Protein AF-A0A966U3S0-F1 (afdb_monomer)

Nearest PDB structures (foldseek):
  3zwu-assembly2_B  TM=5.705E-01  e=9.478E-07  Pseudomonas fluorescens Pf0-1
  6c7p-assembly2_A  TM=4.100E-01  e=6.286E-01  Synechocystis sp. PCC 6803 substr. Kazusa
  6c7p-assembly1_B  TM=4.025E-01  e=7.838E-01  Synechocystis sp. PCC 6803 substr. Kazusa
  6ffy-assembly1_A-2  TM=3.019E-01  e=5.327E-01  Mus musculus

Mean predicted aligned error: 6.71 Å

Radius of gyration: 23.35 Å; Cα contacts (8 Å, |Δi|>4): 863; chains: 1; bounding box: 66×90×49 Å

Solvent-accessible surface area (backbone atoms only — not comparable to full-atom values): 18461 Å² total; per-residue (Å²): 143,80,86,88,80,89,80,85,79,81,81,78,82,76,80,76,76,79,73,78,85,82,70,81,84,77,92,74,76,60,93,45,94,91,49,85,83,76,87,79,79,54,64,69,42,69,32,89,82,35,61,42,69,58,50,75,58,14,50,30,72,48,77,56,86,85,32,32,40,34,40,32,29,14,56,34,50,49,84,38,72,73,47,44,73,57,66,47,95,86,46,78,22,51,35,51,38,34,40,31,39,31,32,73,88,75,72,40,70,76,36,44,40,64,72,38,71,70,48,53,42,29,64,21,57,76,77,73,42,78,34,77,69,30,74,84,11,41,37,63,89,52,64,91,73,48,44,42,42,45,34,45,16,21,39,30,36,30,53,44,58,58,43,59,40,34,28,77,59,87,91,43,68,26,29,22,61,63,39,41,39,25,32,14,15,49,69,43,50,63,15,52,34,35,38,26,39,90,84,14,50,30,32,52,33,61,54,77,28,50,36,9,19,22,27,40,43,66,55,76,52,78,47,62,53,32,42,32,39,34,25,16,42,40,45,59,75,48,12,44,49,33,37,32,45,15,50,35,26,80,59,76,56,63,58,39,6,32,6,65,75,72,48,50,26,24,23,38,22,31,87,92,21,60,30,42,65,48,34,55,74,72,63,33,88,99,52,91,74,77,67,48,71,38,79,45,71,46,89,46,30,45,70,59,32,50,52,50,45,63,75,54,25,22,28,28,20,20,22,37,67,59,50,63,39,94,90,42,63,88,43,75,48,70,42,62,82,54,87,117

pLDDT: mean 90.45, std 16.1, range [27.08, 98.94]

Structure (mmCIF, N/CA/C/O backbone):
data_AF-A0A966U3S0-F1
#
_entry.id   AF-A0A966U3S0-F1
#
loop_
_atom_site.group_PDB
_atom_site.id
_atom_site.type_symbol
_atom_site.label_atom_id
_atom_site.label_alt_id
_atom_site.label_comp_id
_atom_site.label_asym_id
_atom_site.label_entity_id
_atom_site.label_seq_id
_atom_site.pdbx_PDB_ins_code
_atom_site.Cartn_x
_atom_site.Cartn_y
_atom_site.Cartn_z
_atom_site.occupancy
_atom_site.B_iso_or_equiv
_atom_site.auth_seq_id
_atom_site.auth_comp_id
_atom_site.auth_asym_id
_atom_site.auth_atom_id
_atom_site.pdbx_PDB_model_num
ATOM 1 N N . VAL A 1 1 ? -48.433 66.383 5.757 1.00 38.50 1 VAL A N 1
ATOM 2 C CA . VAL A 1 1 ? -47.086 66.029 6.259 1.00 38.50 1 VAL A CA 1
ATOM 3 C C . VAL A 1 1 ? -47.232 64.721 7.014 1.00 38.50 1 VAL A C 1
ATOM 5 O O . VAL A 1 1 ? -47.690 64.730 8.146 1.00 38.50 1 VAL A O 1
ATOM 8 N N . ILE A 1 2 ? -47.032 63.600 6.323 1.00 28.34 2 ILE A N 1
ATOM 9 C CA . ILE A 1 2 ? -47.254 62.245 6.847 1.00 28.34 2 ILE A CA 1
ATOM 10 C C . ILE A 1 2 ? -45.880 61.582 6.937 1.00 28.34 2 ILE A C 1
ATOM 12 O O . ILE A 1 2 ? -45.111 61.640 5.979 1.00 28.34 2 ILE A O 1
ATOM 16 N N . LEU A 1 3 ? -45.569 61.038 8.116 1.00 29.03 3 LEU A N 1
ATOM 17 C CA . LEU A 1 3 ? -44.311 60.371 8.433 1.00 29.03 3 LEU A CA 1
ATOM 18 C C . LEU A 1 3 ? -44.076 59.154 7.529 1.00 29.03 3 LEU A C 1
ATOM 20 O O . LEU A 1 3 ? -44.949 58.302 7.371 1.00 29.03 3 LEU A O 1
ATOM 24 N N . ALA A 1 4 ? -42.858 59.064 6.999 1.00 27.08 4 ALA A N 1
ATOM 25 C CA . ALA A 1 4 ? -42.333 57.887 6.330 1.00 27.08 4 ALA A CA 1
ATOM 26 C C . ALA A 1 4 ? -42.037 56.781 7.355 1.00 27.08 4 ALA A C 1
ATOM 28 O O . ALA A 1 4 ? -41.331 57.006 8.336 1.00 27.08 4 ALA A O 1
ATOM 29 N N . SER A 1 5 ? -42.547 55.579 7.100 1.00 29.86 5 SER A N 1
ATOM 30 C CA . SER A 1 5 ? -42.088 54.339 7.728 1.00 29.86 5 SER A CA 1
ATOM 31 C C . SER A 1 5 ? -41.429 53.490 6.642 1.00 29.86 5 SER A C 1
ATOM 33 O O . SER A 1 5 ? -42.052 53.123 5.650 1.00 29.86 5 SER A O 1
ATOM 35 N N . VAL A 1 6 ? -40.130 53.245 6.803 1.00 29.39 6 VAL A N 1
ATOM 36 C CA . VAL A 1 6 ? -39.331 52.376 5.936 1.00 29.39 6 VAL A CA 1
ATOM 37 C C . VAL A 1 6 ? -39.472 50.954 6.471 1.00 29.39 6 VAL A C 1
ATOM 39 O O . VAL A 1 6 ? -38.998 50.659 7.565 1.00 29.39 6 VAL A O 1
ATOM 42 N N . ILE A 1 7 ? -40.123 50.074 5.711 1.00 31.25 7 ILE A N 1
ATOM 43 C CA . ILE A 1 7 ? -40.076 48.625 5.934 1.00 31.25 7 ILE A CA 1
ATOM 44 C C . ILE A 1 7 ? -39.054 48.063 4.947 1.00 31.25 7 ILE A C 1
ATOM 46 O O . ILE A 1 7 ? -39.275 48.068 3.739 1.00 31.25 7 ILE A O 1
ATOM 50 N N . ALA A 1 8 ? -37.918 47.602 5.469 1.00 28.81 8 ALA A N 1
ATOM 51 C CA . ALA A 1 8 ? -36.939 46.839 4.710 1.00 28.81 8 ALA A CA 1
ATOM 52 C C . ALA A 1 8 ? -37.460 45.405 4.524 1.00 28.81 8 ALA A C 1
ATOM 54 O O . ALA A 1 8 ? -37.520 44.623 5.471 1.00 28.81 8 ALA A O 1
ATOM 55 N N . THR A 1 9 ? -37.857 45.053 3.304 1.00 31.98 9 THR A N 1
ATOM 56 C CA . THR A 1 9 ? -38.157 43.671 2.918 1.00 31.98 9 THR A CA 1
ATOM 57 C C . THR A 1 9 ? -36.857 42.880 2.777 1.00 31.98 9 THR A C 1
ATOM 59 O O . THR A 1 9 ? -36.085 43.109 1.846 1.00 31.98 9 THR A O 1
ATOM 62 N N . LEU A 1 10 ? -36.621 41.938 3.697 1.00 28.80 10 LEU A N 1
ATOM 63 C CA . LEU A 1 10 ? -35.625 40.878 3.541 1.00 28.80 10 LEU A CA 1
ATOM 64 C C . LEU A 1 10 ? -35.992 40.022 2.316 1.00 28.80 10 LEU A C 1
ATOM 66 O O . LEU A 1 10 ? -36.992 39.306 2.335 1.00 28.80 10 LEU A O 1
ATOM 70 N N . PHE A 1 11 ? -35.165 40.051 1.273 1.00 31.20 11 PHE A N 1
ATOM 71 C CA . PHE A 1 11 ? -35.167 39.006 0.251 1.00 31.20 11 PHE A CA 1
ATOM 72 C C . PHE A 1 11 ? -34.418 37.792 0.807 1.00 31.20 11 PHE A C 1
ATOM 74 O O . PHE A 1 11 ? -33.189 37.747 0.803 1.00 31.20 11 PHE A O 1
ATOM 81 N N . ALA A 1 12 ? -35.157 36.800 1.302 1.00 31.62 12 ALA A N 1
ATOM 82 C CA . ALA A 1 12 ? -34.609 35.468 1.507 1.00 31.62 12 ALA A CA 1
ATOM 83 C C . ALA A 1 12 ? -34.447 34.810 0.130 1.00 31.62 12 ALA A C 1
ATOM 85 O O . ALA A 1 12 ? -35.415 34.340 -0.465 1.00 31.62 12 ALA A O 1
ATOM 86 N N . ILE A 1 13 ? -33.221 34.798 -0.394 1.00 33.81 13 ILE A N 1
ATOM 87 C CA . ILE A 1 13 ? -32.865 33.952 -1.532 1.00 33.81 13 ILE A CA 1
ATOM 88 C C . ILE A 1 13 ? -32.863 32.514 -1.005 1.00 33.81 13 ILE A C 1
ATOM 90 O O . ILE A 1 13 ? -31.881 32.051 -0.429 1.00 33.81 13 ILE A O 1
ATOM 94 N N . GLN A 1 14 ? -33.986 31.811 -1.152 1.00 31.75 14 GLN A N 1
ATOM 95 C CA . GLN A 1 14 ? -33.982 30.355 -1.085 1.00 31.75 14 GLN A CA 1
ATOM 96 C C . GLN A 1 14 ? -33.234 29.860 -2.320 1.00 31.75 14 GLN A C 1
ATOM 98 O O . GLN A 1 14 ? -33.755 29.903 -3.433 1.00 31.75 14 GLN A O 1
ATOM 103 N N . SER A 1 15 ? -31.995 29.409 -2.131 1.00 31.61 15 SER A N 1
ATOM 104 C CA . SER A 1 15 ? -31.327 28.564 -3.109 1.00 31.61 15 SER A CA 1
ATOM 105 C C . SER A 1 15 ? -32.106 27.253 -3.188 1.00 31.61 15 SER A C 1
ATOM 107 O O . SER A 1 15 ? -31.951 26.349 -2.369 1.00 31.61 15 SER A O 1
ATOM 109 N N . THR A 1 16 ? -32.997 27.152 -4.168 1.00 32.12 16 THR A N 1
ATOM 110 C CA . THR A 1 16 ? -33.548 25.869 -4.578 1.00 32.12 16 THR A CA 1
ATOM 111 C C . THR A 1 16 ? -32.402 25.076 -5.195 1.00 32.12 16 THR A C 1
ATOM 113 O O . THR A 1 16 ? -32.048 25.247 -6.359 1.00 32.12 16 THR A O 1
ATOM 116 N N . SER A 1 17 ? -31.763 24.217 -4.401 1.00 38.06 17 SER A N 1
ATOM 117 C CA . SER A 1 17 ? -30.956 23.137 -4.950 1.00 38.06 17 SER A CA 1
ATOM 118 C C . SER A 1 17 ? -31.894 22.286 -5.798 1.00 38.06 17 SER A C 1
ATOM 120 O O . SER A 1 17 ? -32.732 21.544 -5.285 1.00 38.06 17 SER A O 1
ATOM 122 N N . SER A 1 18 ? -31.808 22.445 -7.117 1.00 29.28 18 SER A N 1
ATOM 123 C CA . SER A 1 18 ? -32.479 21.561 -8.056 1.00 29.28 18 SER A CA 1
ATOM 124 C C . SER A 1 18 ? -31.861 20.174 -7.895 1.00 29.28 18 SER A C 1
ATOM 126 O O . SER A 1 18 ? -30.865 19.836 -8.534 1.00 29.28 18 SER A O 1
ATOM 128 N N . PHE A 1 19 ? -32.418 19.364 -7.000 1.00 40.56 19 PHE A N 1
ATOM 129 C CA . PHE A 1 19 ? -32.176 17.936 -7.021 1.00 40.56 19 PHE A CA 1
ATOM 130 C C . PHE A 1 19 ? -32.801 17.423 -8.313 1.00 40.56 19 PHE A C 1
ATOM 132 O O . PHE A 1 19 ? -34.023 17.335 -8.429 1.00 40.56 19 PHE A O 1
ATOM 139 N N . ALA A 1 20 ? -31.964 17.100 -9.297 1.00 35.84 20 ALA A N 1
ATOM 140 C CA . ALA A 1 20 ? -32.360 16.253 -10.407 1.00 35.84 20 ALA A CA 1
ATOM 141 C C . ALA A 1 20 ? -32.635 14.846 -9.850 1.00 35.84 20 ALA A C 1
ATOM 143 O O . ALA A 1 20 ? -31.823 13.929 -9.946 1.00 35.84 20 ALA A O 1
ATOM 144 N N . ALA A 1 21 ? -33.786 14.683 -9.204 1.00 42.75 21 ALA A N 1
ATOM 145 C CA . ALA A 1 21 ? -34.363 13.384 -8.938 1.00 42.75 21 ALA A CA 1
ATOM 146 C C . ALA A 1 21 ? -34.752 12.787 -10.299 1.00 42.75 21 ALA A C 1
ATOM 148 O O . ALA A 1 21 ? -35.816 13.125 -10.803 1.00 42.75 21 ALA A O 1
ATOM 149 N N . ASN A 1 22 ? -33.849 12.014 -10.929 1.00 47.88 22 ASN A N 1
ATOM 150 C CA . ASN A 1 22 ? -34.143 10.851 -11.801 1.00 47.88 22 ASN A CA 1
ATOM 151 C C . ASN A 1 22 ? -33.102 10.483 -12.875 1.00 47.88 22 ASN A C 1
ATOM 153 O O . ASN A 1 22 ? -33.416 9.680 -13.746 1.00 47.88 22 ASN A O 1
ATOM 157 N N . LEU A 1 23 ? -31.848 10.929 -12.809 1.00 56.78 23 LEU A N 1
ATOM 158 C CA . LEU A 1 23 ? -30.788 10.289 -13.605 1.00 56.78 23 LEU A CA 1
ATOM 159 C C . LEU A 1 23 ? -29.570 10.033 -12.726 1.00 56.78 23 LEU A C 1
ATOM 161 O O . LEU A 1 23 ? -28.552 10.708 -12.843 1.00 56.78 23 LEU A O 1
ATOM 165 N N . LYS A 1 24 ? -29.678 9.052 -11.818 1.00 65.38 24 LYS A N 1
ATOM 166 C CA . LYS A 1 24 ? -28.459 8.466 -11.256 1.00 65.38 24 LYS A CA 1
ATOM 167 C C . LYS A 1 24 ? -27.690 7.834 -12.424 1.00 65.38 24 LYS A C 1
ATOM 169 O O . LYS A 1 24 ? -28.273 6.994 -13.116 1.00 65.38 24 LYS A O 1
ATOM 174 N N . PRO A 1 25 ? -26.443 8.245 -12.692 1.00 69.19 25 PRO A N 1
ATOM 175 C CA . PRO A 1 25 ? -25.675 7.688 -13.794 1.00 69.19 25 PRO A CA 1
ATOM 176 C C . PRO A 1 25 ? -25.496 6.180 -13.597 1.00 69.19 25 PRO A C 1
ATOM 178 O O . PRO A 1 25 ? -25.166 5.708 -12.510 1.00 69.19 25 PRO A O 1
ATOM 181 N N . THR A 1 26 ? -25.749 5.414 -14.656 1.00 73.12 26 THR A N 1
ATOM 182 C CA . THR A 1 26 ? -25.410 3.990 -14.707 1.00 73.12 26 THR A CA 1
ATOM 183 C C . THR A 1 26 ? -24.086 3.872 -15.443 1.00 73.12 26 THR A C 1
ATOM 185 O O . THR A 1 26 ? -24.042 4.035 -16.658 1.00 73.12 26 THR A O 1
ATOM 188 N N . TYR A 1 27 ? -23.007 3.644 -14.697 1.00 78.88 27 TYR A N 1
ATOM 189 C CA . TYR A 1 27 ? -21.650 3.582 -15.251 1.00 78.88 27 TYR A CA 1
ATOM 190 C C . TYR A 1 27 ? -21.308 2.223 -15.871 1.00 78.88 27 TYR A C 1
ATOM 192 O O . TYR A 1 27 ? -20.414 2.136 -16.704 1.00 78.88 27 TYR A O 1
ATOM 200 N N . LEU A 1 28 ? -22.032 1.169 -15.484 1.00 84.62 28 LEU A N 1
ATOM 201 C CA . LEU A 1 28 ? -21.820 -0.194 -15.960 1.00 84.62 28 LEU A CA 1
ATOM 202 C C . LEU A 1 28 ? -23.117 -0.756 -16.533 1.00 84.62 28 LEU A C 1
ATOM 204 O O . LEU A 1 28 ? -24.165 -0.705 -15.886 1.00 84.62 28 LEU A O 1
ATOM 208 N N . LEU A 1 29 ? -23.031 -1.328 -17.732 1.00 86.56 29 LEU A N 1
ATOM 209 C CA . LEU A 1 29 ? -24.127 -2.043 -18.377 1.00 86.56 29 LEU A CA 1
ATOM 210 C C . LEU A 1 29 ? -23.840 -3.549 -18.355 1.00 86.56 29 LEU A C 1
ATOM 212 O O . LEU A 1 29 ? -22.689 -3.954 -18.531 1.00 86.56 29 LEU A O 1
ATOM 216 N N . PRO A 1 30 ? -24.857 -4.399 -18.147 1.00 89.12 30 PRO A N 1
ATOM 217 C CA . PRO A 1 30 ? -24.665 -5.837 -18.237 1.00 89.12 30 PRO A CA 1
ATOM 218 C C . PRO A 1 30 ? -24.283 -6.230 -19.670 1.00 89.12 30 PRO A C 1
ATOM 220 O O . PRO A 1 30 ? -24.894 -5.777 -20.635 1.00 89.12 30 PRO A O 1
ATOM 223 N N . SER A 1 31 ? -23.293 -7.112 -19.813 1.00 91.12 31 SER A N 1
ATOM 224 C CA . SER A 1 31 ? -22.826 -7.602 -21.119 1.00 91.12 31 SER A CA 1
ATOM 225 C C . SER A 1 31 ? -23.792 -8.590 -21.787 1.00 91.12 31 SER A C 1
ATOM 227 O O . SER A 1 31 ? -23.637 -8.910 -22.964 1.00 91.12 31 SER A O 1
ATOM 229 N N . SER A 1 32 ? -24.788 -9.092 -21.051 1.00 94.69 32 SER A N 1
ATOM 230 C CA . SER A 1 32 ? -25.854 -9.958 -21.562 1.00 94.69 32 SER A CA 1
ATOM 231 C C . SER A 1 32 ? -27.103 -9.874 -20.682 1.00 94.69 32 SER A C 1
ATOM 233 O O . SER A 1 32 ? -27.031 -9.465 -19.524 1.00 94.69 32 SER A O 1
ATOM 235 N N . SER A 1 33 ? -28.245 -10.346 -21.190 1.00 91.81 33 SER A N 1
ATOM 236 C CA . SER A 1 33 ? -29.510 -10.397 -20.438 1.00 91.81 33 SER A CA 1
ATOM 237 C C . SER A 1 33 ? -29.494 -11.348 -19.233 1.00 91.81 33 SER A C 1
ATOM 239 O O . SER A 1 33 ? -30.417 -11.314 -18.425 1.00 91.81 33 SER A O 1
ATOM 241 N N . ALA A 1 34 ? -28.475 -12.205 -19.108 1.00 94.62 34 ALA A N 1
ATOM 242 C CA . ALA A 1 34 ? -28.301 -13.093 -17.959 1.00 94.62 34 ALA A CA 1
ATOM 243 C C . ALA A 1 34 ? -27.710 -12.375 -16.731 1.00 94.62 34 ALA A C 1
ATOM 245 O O . ALA A 1 34 ? -27.758 -12.911 -15.625 1.00 94.62 34 ALA A O 1
ATOM 246 N N . VAL A 1 35 ? -27.154 -11.173 -16.910 1.00 91.44 35 VAL A N 1
ATOM 247 C CA . VAL A 1 35 ? -26.541 -10.381 -15.841 1.00 91.44 35 VAL A CA 1
ATOM 248 C C . VAL A 1 35 ? -27.459 -9.214 -15.495 1.00 91.44 35 VAL A C 1
ATOM 250 O O . VAL A 1 35 ? -27.849 -8.438 -16.361 1.00 91.44 35 VAL A O 1
ATOM 253 N N . SER A 1 36 ? -27.780 -9.062 -14.211 1.00 88.56 36 SER A N 1
ATOM 254 C CA . SER A 1 36 ? -28.488 -7.891 -13.692 1.00 88.56 36 SER A CA 1
ATOM 255 C C . SER A 1 36 ? -27.560 -7.118 -12.768 1.00 88.56 36 SER A C 1
ATOM 257 O O . SER A 1 36 ? -27.073 -7.665 -11.780 1.00 88.56 36 SER A O 1
ATOM 259 N N . LEU A 1 37 ? -27.364 -5.833 -13.053 1.00 87.94 37 LEU A N 1
ATOM 260 C CA . LEU A 1 37 ? -26.594 -4.928 -12.203 1.00 87.94 37 LEU A CA 1
ATOM 261 C C . LEU A 1 37 ? -27.547 -4.080 -11.358 1.00 87.94 37 LEU A C 1
ATOM 263 O O . LEU A 1 37 ? -28.540 -3.556 -11.859 1.00 87.94 37 LEU A O 1
ATOM 267 N N . LYS A 1 38 ? -27.243 -3.947 -10.066 1.00 86.12 38 LYS A N 1
ATOM 268 C CA . LYS A 1 38 ? -27.946 -3.044 -9.149 1.00 86.12 38 LYS A CA 1
ATOM 269 C C . LYS A 1 38 ? -26.941 -2.040 -8.609 1.00 86.12 38 LYS A C 1
ATOM 271 O O . LYS A 1 38 ? -26.030 -2.422 -7.880 1.00 86.12 38 LYS A O 1
ATOM 276 N N . VAL A 1 39 ? -27.145 -0.764 -8.917 1.00 86.50 39 VAL A N 1
ATOM 277 C CA . VAL A 1 39 ? -26.379 0.318 -8.293 1.00 86.50 39 VAL A CA 1
ATOM 278 C C . VAL A 1 39 ? -26.726 0.357 -6.804 1.00 86.50 39 VAL A C 1
ATOM 280 O O . VAL A 1 39 ? -27.891 0.524 -6.437 1.00 86.50 39 VAL A O 1
ATOM 283 N N . LEU A 1 40 ? -25.722 0.156 -5.948 1.00 86.38 40 LEU A N 1
ATOM 284 C CA . LEU A 1 40 ? -25.887 0.224 -4.493 1.00 86.38 40 LEU A CA 1
ATOM 285 C C . LEU A 1 40 ? -25.761 1.658 -3.977 1.00 86.38 40 LEU A C 1
ATOM 287 O O . LEU A 1 40 ? -26.501 2.044 -3.074 1.00 86.38 40 LEU A O 1
ATOM 291 N N . ALA A 1 41 ? -24.846 2.430 -4.562 1.00 86.19 41 ALA A N 1
ATOM 292 C CA . ALA A 1 41 ? -24.598 3.825 -4.238 1.00 86.19 41 ALA A CA 1
ATOM 293 C C . ALA A 1 41 ? -23.823 4.527 -5.366 1.00 86.19 41 ALA A C 1
ATOM 295 O O . ALA A 1 41 ? -23.184 3.872 -6.190 1.00 86.19 41 ALA A O 1
ATOM 296 N N . THR A 1 42 ? -23.860 5.856 -5.380 1.00 86.50 42 THR A N 1
ATOM 297 C CA . THR A 1 42 ? -23.057 6.720 -6.258 1.00 86.50 42 THR A CA 1
ATOM 298 C C . THR A 1 42 ? -22.455 7.873 -5.453 1.00 86.50 42 THR A C 1
ATOM 300 O O . THR A 1 42 ? -22.994 8.255 -4.413 1.00 86.50 42 THR A O 1
ATOM 303 N N . ALA A 1 43 ? -21.353 8.455 -5.931 1.00 85.31 43 ALA A N 1
ATOM 304 C CA . ALA A 1 43 ? -20.823 9.710 -5.403 1.00 85.31 43 ALA A CA 1
ATOM 305 C C . ALA A 1 43 ? -21.934 10.770 -5.269 1.00 85.31 43 ALA A C 1
ATOM 307 O O . ALA A 1 43 ? -22.750 10.954 -6.173 1.00 85.31 43 ALA A O 1
ATOM 308 N N . GLY A 1 44 ? -21.984 11.456 -4.127 1.00 85.31 44 GLY A N 1
ATOM 309 C CA . GLY A 1 44 ? -23.033 12.426 -3.804 1.00 85.31 44 GLY A CA 1
ATOM 310 C C . GLY A 1 44 ? -24.290 11.837 -3.150 1.00 85.31 44 GLY A C 1
ATOM 311 O O . GLY A 1 44 ? -25.070 12.604 -2.577 1.00 85.31 44 GLY A O 1
ATOM 312 N N . ASP A 1 45 ? -24.479 10.510 -3.154 1.00 86.69 45 ASP A N 1
ATOM 313 C CA . ASP A 1 45 ? -25.551 9.871 -2.384 1.00 86.69 45 ASP A CA 1
ATOM 314 C C . ASP A 1 45 ? -25.371 10.102 -0.879 1.00 86.69 45 ASP A C 1
ATOM 316 O O . ASP A 1 45 ? -24.260 10.287 -0.375 1.00 86.69 45 ASP A O 1
ATOM 320 N N . ARG A 1 46 ? -26.494 10.067 -0.151 1.00 88.00 46 ARG A N 1
ATOM 321 C CA . ARG A 1 46 ? -26.537 10.244 1.302 1.00 88.00 46 ARG A CA 1
ATOM 322 C C . ARG A 1 46 ? -27.067 9.001 2.001 1.00 88.00 46 ARG A C 1
ATOM 324 O O . ARG A 1 46 ? -28.200 8.595 1.753 1.00 88.00 46 ARG A O 1
ATOM 331 N N . PHE A 1 47 ? -26.295 8.476 2.947 1.00 83.88 47 PHE A N 1
ATOM 332 C CA . PHE A 1 47 ? -26.702 7.393 3.843 1.00 83.88 47 PHE A CA 1
ATOM 333 C C . PHE A 1 47 ? -26.618 7.882 5.284 1.00 83.88 47 PHE A C 1
ATOM 335 O O . PHE A 1 47 ? -25.555 8.294 5.736 1.00 83.88 47 PHE A O 1
ATOM 342 N N . ALA A 1 48 ? -27.751 7.879 5.994 1.00 80.00 48 ALA A N 1
ATOM 343 C CA . ALA A 1 48 ? -27.845 8.364 7.376 1.00 80.00 48 ALA A CA 1
ATOM 344 C C . ALA A 1 48 ? -27.229 9.771 7.599 1.00 80.00 48 ALA A C 1
ATOM 346 O O . ALA A 1 48 ? -26.658 10.052 8.644 1.00 80.00 48 ALA A O 1
ATOM 347 N N . GLY A 1 49 ? -27.340 10.662 6.604 1.00 82.88 49 GLY A N 1
ATOM 348 C CA . GLY A 1 49 ? -26.799 12.030 6.650 1.00 82.88 49 GLY A CA 1
ATOM 349 C C . GLY A 1 49 ? -25.384 12.186 6.078 1.00 82.88 49 GLY A C 1
ATOM 350 O O . GLY A 1 49 ? -25.042 13.283 5.627 1.00 82.88 49 GLY A O 1
ATOM 351 N N . THR A 1 50 ? -24.613 11.102 5.989 1.00 87.31 50 THR A N 1
ATOM 352 C CA . THR A 1 50 ? -23.258 11.076 5.423 1.00 87.31 50 THR A CA 1
ATOM 353 C C . THR A 1 50 ? -23.303 11.073 3.899 1.00 87.31 50 THR A C 1
ATOM 355 O O . THR A 1 50 ? -23.979 10.238 3.302 1.00 87.31 50 THR A O 1
ATOM 358 N N . VAL A 1 51 ? -22.585 12.005 3.267 1.00 88.44 51 VAL A N 1
ATOM 359 C CA . VAL A 1 51 ? -22.406 12.062 1.805 1.00 88.44 51 VAL A CA 1
ATOM 360 C C . VAL A 1 51 ? -21.242 11.168 1.399 1.00 88.44 51 VAL A C 1
ATOM 362 O O . VAL A 1 51 ? -20.169 11.296 1.984 1.00 88.44 51 VAL A O 1
ATOM 365 N N . ILE A 1 52 ? -21.414 10.349 0.365 1.00 86.50 52 ILE A N 1
ATOM 366 C CA . ILE A 1 52 ? -20.306 9.638 -0.289 1.00 86.50 52 ILE A CA 1
ATOM 367 C C . ILE A 1 52 ? -19.495 10.649 -1.102 1.00 86.50 52 ILE A C 1
ATOM 369 O O . ILE A 1 52 ? -20.016 11.248 -2.047 1.00 86.50 52 ILE A O 1
ATOM 373 N N . LYS A 1 53 ? -18.243 10.892 -0.710 1.00 80.94 53 LYS A N 1
ATOM 374 C CA . LYS A 1 53 ? -17.416 11.972 -1.267 1.00 80.94 53 LYS A CA 1
ATOM 375 C C . LYS A 1 53 ? -16.536 11.473 -2.410 1.00 80.94 53 LYS A C 1
ATOM 377 O O . LYS A 1 53 ? -15.678 10.648 -2.172 1.00 80.94 53 LYS A O 1
ATOM 382 N N . GLY A 1 54 ? -16.605 12.106 -3.580 1.00 78.81 54 GLY A N 1
ATOM 383 C CA . GLY A 1 54 ? -15.699 11.858 -4.720 1.00 78.81 54 GLY A CA 1
ATOM 384 C C . GLY A 1 54 ? -15.819 10.494 -5.358 1.00 78.81 54 GLY A C 1
ATOM 385 O O . GLY A 1 54 ? -16.861 9.859 -5.239 1.00 78.81 54 GLY A O 1
ATOM 386 N N . ILE A 1 55 ? -14.768 10.111 -6.077 1.00 85.38 55 ILE A N 1
ATOM 387 C CA . ILE A 1 55 ? -14.726 8.914 -6.913 1.00 85.38 55 ILE A CA 1
ATOM 388 C C . ILE A 1 55 ? -14.338 7.741 -6.007 1.00 85.38 55 ILE A C 1
ATOM 390 O O . ILE A 1 55 ? -13.220 7.755 -5.495 1.00 85.38 55 ILE A O 1
ATOM 394 N N . PRO A 1 56 ? -15.263 6.805 -5.709 1.00 87.56 56 PRO A N 1
ATOM 395 C CA . PRO A 1 56 ? -14.917 5.601 -4.970 1.00 87.56 56 PRO A CA 1
ATOM 396 C C . PRO A 1 56 ? -14.001 4.750 -5.832 1.00 87.56 56 PRO A C 1
ATOM 398 O O . PRO A 1 56 ? -14.294 4.561 -7.014 1.00 87.56 56 PRO A O 1
ATOM 401 N N . ASP A 1 57 ? -12.964 4.219 -5.212 1.00 90.12 57 ASP A N 1
ATOM 402 C CA . ASP A 1 57 ? -11.964 3.418 -5.899 1.00 90.12 57 ASP A CA 1
ATOM 403 C C . ASP A 1 57 ? -11.692 2.140 -5.087 1.00 90.12 57 ASP A C 1
ATOM 405 O O . ASP A 1 57 ? -12.614 1.332 -4.924 1.00 90.12 57 ASP A O 1
ATOM 409 N N . GLY A 1 58 ? -10.513 1.979 -4.481 1.00 92.94 58 GLY A N 1
ATOM 410 C CA . GLY A 1 58 ? -10.166 0.806 -3.680 1.00 92.94 58 GLY A CA 1
ATOM 411 C C . GLY A 1 58 ? -11.155 0.485 -2.558 1.00 92.94 58 GLY A C 1
ATOM 412 O O . GLY A 1 58 ? -11.605 1.360 -1.807 1.00 92.94 58 GLY A O 1
ATOM 413 N N . MET A 1 59 ? -11.464 -0.802 -2.384 1.00 95.25 59 MET A N 1
ATOM 414 C CA . MET A 1 59 ? -12.385 -1.272 -1.348 1.00 95.25 59 MET A CA 1
ATOM 415 C C . MET A 1 59 ? -11.886 -2.519 -0.629 1.00 95.25 59 MET A C 1
ATOM 417 O O . MET A 1 59 ? -11.093 -3.305 -1.134 1.00 95.25 59 MET A O 1
ATOM 421 N N . GLY A 1 60 ? -12.440 -2.751 0.555 1.00 95.88 60 GLY A N 1
ATOM 422 C CA . GLY A 1 60 ? -12.290 -4.011 1.261 1.00 95.88 60 GLY A CA 1
ATOM 423 C C . GLY A 1 60 ? -13.469 -4.279 2.179 1.00 95.88 60 GLY A C 1
ATOM 424 O O . GLY A 1 60 ? -14.053 -3.355 2.738 1.00 95.88 60 GLY A O 1
ATOM 425 N N . ALA A 1 61 ? -13.842 -5.547 2.330 1.00 95.31 61 ALA A N 1
ATOM 426 C CA . ALA A 1 61 ? -15.017 -5.932 3.098 1.00 95.31 61 ALA A CA 1
ATOM 427 C C . ALA A 1 61 ? -14.715 -7.039 4.109 1.00 95.31 61 ALA A C 1
ATOM 429 O O . ALA A 1 61 ? -14.038 -8.016 3.793 1.00 95.31 61 ALA A O 1
ATOM 430 N N . HIS A 1 62 ? -15.273 -6.920 5.313 1.00 93.19 62 HIS A N 1
ATOM 431 C CA . HIS A 1 62 ? -15.282 -7.997 6.299 1.00 93.19 62 HIS A CA 1
ATOM 432 C C . HIS A 1 62 ? -16.690 -8.229 6.845 1.00 93.19 62 HIS A C 1
ATOM 434 O O . HIS A 1 62 ? -17.545 -7.342 6.840 1.00 93.19 62 HIS A O 1
ATOM 440 N N . MET A 1 63 ? -16.930 -9.431 7.362 1.00 92.44 63 MET A N 1
ATOM 441 C CA . MET A 1 63 ? -18.160 -9.726 8.091 1.00 92.44 63 MET A CA 1
ATOM 442 C C . MET A 1 63 ? -18.072 -9.194 9.522 1.00 92.44 63 MET A C 1
ATOM 444 O O . MET A 1 63 ? -17.073 -9.394 10.206 1.00 92.44 63 MET A O 1
ATOM 448 N N . ASN A 1 64 ? -19.149 -8.567 9.984 1.00 87.94 64 ASN A N 1
ATOM 449 C CA . ASN A 1 64 ? -19.365 -8.169 11.368 1.00 87.94 64 ASN A CA 1
ATOM 450 C C . ASN A 1 64 ? -20.703 -8.767 11.833 1.00 87.94 64 ASN A C 1
ATOM 452 O O . ASN A 1 64 ? -21.785 -8.204 11.629 1.00 87.94 64 ASN A O 1
ATOM 456 N N . GLY A 1 65 ? -20.635 -9.992 12.361 1.00 89.56 65 GLY A N 1
ATOM 457 C CA . GLY A 1 65 ? -21.817 -10.811 12.627 1.00 89.56 65 GLY A CA 1
ATOM 458 C C . GLY A 1 65 ? -22.615 -11.080 11.346 1.00 89.56 65 GLY A C 1
ATOM 459 O O . GLY A 1 65 ? -22.103 -11.666 10.396 1.00 89.56 65 GLY A O 1
ATOM 460 N N . ASN A 1 66 ? -23.873 -10.633 11.314 1.00 91.56 66 ASN A N 1
ATOM 461 C CA . ASN A 1 66 ? -24.773 -10.796 10.162 1.00 91.56 66 ASN A CA 1
ATOM 462 C C . ASN A 1 66 ? -24.739 -9.611 9.180 1.00 91.56 66 ASN A C 1
ATOM 464 O O . ASN A 1 66 ? -25.495 -9.599 8.204 1.00 91.56 66 ASN A O 1
ATOM 468 N N . GLN A 1 67 ? -23.926 -8.592 9.459 1.00 93.50 67 GLN A N 1
ATOM 469 C CA . GLN A 1 67 ? -23.691 -7.460 8.569 1.00 93.50 67 GLN A CA 1
ATOM 470 C C . GLN A 1 67 ? -22.311 -7.570 7.930 1.00 93.50 67 GLN A C 1
ATOM 472 O O . GLN A 1 67 ? -21.451 -8.319 8.387 1.00 93.50 67 GLN A O 1
ATOM 477 N N . MET A 1 68 ? -22.117 -6.823 6.854 1.00 95.44 68 MET A N 1
ATOM 478 C CA . MET A 1 68 ? -20.824 -6.652 6.216 1.00 95.44 68 MET A CA 1
ATOM 479 C C . MET A 1 68 ? -20.394 -5.202 6.400 1.00 95.44 68 MET A C 1
ATOM 481 O O . MET A 1 68 ? -21.161 -4.292 6.090 1.00 95.44 68 MET A O 1
ATOM 485 N N . THR A 1 69 ? -19.184 -4.999 6.897 1.00 95.44 69 THR A N 1
ATOM 486 C CA . THR A 1 69 ? -18.523 -3.696 6.875 1.00 95.44 69 THR A CA 1
ATOM 487 C C . THR A 1 69 ? -17.750 -3.604 5.569 1.00 95.44 69 THR A C 1
ATOM 489 O O . THR A 1 69 ? -17.004 -4.528 5.246 1.00 95.44 69 THR A O 1
ATOM 492 N N . ILE A 1 70 ? -17.916 -2.514 4.828 1.00 95.75 70 ILE A N 1
ATOM 493 C CA . ILE A 1 70 ? -17.128 -2.217 3.629 1.00 95.75 70 ILE A CA 1
ATOM 494 C C . ILE A 1 70 ? -16.373 -0.918 3.874 1.00 95.75 70 ILE A C 1
ATOM 496 O O . ILE A 1 70 ? -16.983 0.085 4.227 1.00 95.75 70 ILE A O 1
ATOM 500 N N . LEU A 1 71 ? -15.062 -0.935 3.692 1.00 96.62 71 LEU A N 1
ATOM 501 C CA . LEU A 1 71 ? -14.212 0.246 3.668 1.00 96.62 71 LEU A CA 1
ATOM 502 C C . LEU A 1 71 ? -13.956 0.611 2.209 1.00 96.62 71 LEU A C 1
ATOM 504 O O . LEU A 1 71 ? -13.652 -0.270 1.410 1.00 96.62 71 LEU A O 1
ATOM 508 N N . SER A 1 72 ? -14.095 1.888 1.870 1.00 95.44 72 SER A N 1
ATOM 509 C CA . SER A 1 72 ? -13.794 2.422 0.539 1.00 95.44 72 SER A CA 1
ATOM 510 C C . SER A 1 72 ? -12.889 3.630 0.675 1.00 95.44 72 SER A C 1
ATOM 512 O O . SER A 1 72 ? -13.167 4.513 1.494 1.00 95.44 72 SER A O 1
ATOM 514 N N . VAL A 1 73 ? -11.847 3.688 -0.143 1.00 95.25 73 VAL A N 1
ATOM 515 C CA . VAL A 1 73 ? -11.066 4.905 -0.369 1.00 95.25 73 VAL A CA 1
ATOM 516 C C . VAL A 1 73 ? -11.639 5.701 -1.536 1.00 95.25 73 VAL A C 1
ATOM 518 O O . VAL A 1 73 ? -12.559 5.242 -2.222 1.00 95.25 73 VAL A O 1
ATOM 521 N N . PHE A 1 74 ? -11.156 6.935 -1.679 1.00 90.31 74 PHE A N 1
ATOM 522 C CA . PHE A 1 74 ? -11.646 7.882 -2.667 1.00 90.31 74 PHE A CA 1
ATOM 523 C C . PHE A 1 74 ? -10.525 8.756 -3.210 1.00 90.31 74 PHE A C 1
ATOM 525 O O . PHE A 1 74 ? -9.717 9.304 -2.447 1.00 90.31 74 PHE A O 1
ATOM 532 N N . GLU A 1 75 ? -10.593 9.009 -4.510 1.00 88.12 75 GLU A N 1
ATOM 533 C CA . GLU A 1 75 ? -9.647 9.872 -5.192 1.00 88.12 75 GLU A CA 1
ATOM 534 C C . GLU A 1 75 ? -9.958 11.361 -4.968 1.00 88.12 75 GLU A C 1
ATOM 536 O O . GLU A 1 75 ? -10.759 11.981 -5.674 1.00 88.12 75 GLU A O 1
ATOM 541 N N . HIS A 1 76 ? -9.304 11.966 -3.973 1.00 86.75 76 HIS A N 1
ATOM 542 C CA . HIS A 1 76 ? -9.336 13.414 -3.735 1.00 86.75 76 HIS A CA 1
ATOM 543 C C . HIS A 1 76 ? -7.941 13.977 -3.541 1.00 86.75 76 HIS A C 1
ATOM 545 O O . HIS A 1 76 ? -7.309 13.740 -2.513 1.00 86.75 76 HIS A O 1
ATOM 551 N N . SER A 1 77 ? -7.480 14.792 -4.488 1.00 89.81 77 SER A N 1
ATOM 552 C CA . SER A 1 77 ? -6.198 15.465 -4.309 1.00 89.81 77 SER A CA 1
ATOM 553 C C . SER A 1 77 ? -6.284 16.581 -3.267 1.00 89.81 77 SER A C 1
ATOM 555 O O . SER A 1 77 ? -7.199 17.406 -3.301 1.00 89.81 77 SER A O 1
ATOM 557 N N . THR A 1 78 ? -5.274 16.688 -2.404 1.00 92.75 78 THR A N 1
ATOM 558 C CA . THR A 1 78 ? -5.108 17.823 -1.471 1.00 92.75 78 THR A CA 1
ATOM 559 C C . THR A 1 78 ? -4.882 19.156 -2.187 1.00 92.75 78 THR A C 1
ATOM 561 O O . THR A 1 78 ? -5.074 20.219 -1.596 1.00 92.75 78 THR A O 1
ATOM 564 N N . SER A 1 79 ? -4.522 19.121 -3.475 1.00 91.12 79 SER A N 1
ATOM 565 C CA . SER A 1 79 ? -4.417 20.307 -4.331 1.00 91.12 79 SER A CA 1
ATOM 566 C C . SER A 1 79 ? -5.776 20.841 -4.805 1.00 91.12 79 SER A C 1
ATOM 568 O O . SER A 1 79 ? -5.867 21.992 -5.236 1.00 91.12 79 SER A O 1
ATOM 570 N N . ASN A 1 80 ? -6.847 20.044 -4.706 1.00 91.62 80 ASN A N 1
ATOM 571 C CA . ASN A 1 80 ? -8.181 20.466 -5.110 1.00 91.62 80 ASN A CA 1
ATOM 572 C C . ASN A 1 80 ? -8.681 21.611 -4.198 1.00 91.62 80 ASN A C 1
ATOM 574 O O . ASN A 1 80 ? -8.693 21.450 -2.973 1.00 91.62 80 ASN A O 1
ATOM 578 N N . PRO A 1 81 ? -9.163 22.744 -4.753 1.00 92.56 81 PRO A N 1
ATOM 579 C CA . PRO A 1 81 ? -9.595 23.892 -3.955 1.00 92.56 81 PRO A CA 1
ATOM 580 C C . PRO A 1 81 ? -10.683 23.576 -2.927 1.00 92.56 81 PRO A C 1
ATOM 582 O O . PRO A 1 81 ? -10.671 24.149 -1.842 1.00 92.56 81 PRO A O 1
ATOM 585 N N . PHE A 1 82 ? -11.611 22.665 -3.242 1.00 89.38 82 PHE A N 1
ATOM 586 C CA . PHE A 1 82 ? -12.663 22.256 -2.313 1.00 89.38 82 PHE A CA 1
ATOM 587 C C . PHE A 1 82 ? -12.092 21.422 -1.166 1.00 89.38 82 PHE A C 1
ATOM 589 O O . PHE A 1 82 ? -12.374 21.709 -0.006 1.00 89.38 82 PHE A O 1
ATOM 596 N N . VAL A 1 83 ? -11.248 20.434 -1.468 1.00 91.25 83 VAL A N 1
ATOM 597 C CA . VAL A 1 83 ? -10.598 19.585 -0.453 1.00 91.25 83 VAL A CA 1
ATOM 598 C C . VAL A 1 83 ? -9.752 20.431 0.498 1.00 91.25 83 VAL A C 1
ATOM 600 O O . VAL A 1 83 ? -9.821 20.260 1.715 1.00 91.25 83 VAL A O 1
ATOM 603 N N . LYS A 1 84 ? -9.034 21.417 -0.047 1.00 93.38 84 LYS A N 1
ATOM 604 C CA . LYS A 1 84 ? -8.196 22.345 0.715 1.00 93.38 84 LYS A CA 1
ATOM 605 C C . LYS A 1 84 ? -8.975 23.215 1.705 1.00 93.38 84 LYS A C 1
ATOM 607 O O . LYS A 1 84 ? -8.405 23.666 2.691 1.00 93.38 84 LYS A O 1
ATOM 612 N N . THR A 1 85 ? -10.285 23.406 1.525 1.00 94.12 85 THR A N 1
ATOM 613 C CA . THR A 1 85 ? -11.108 24.104 2.537 1.00 94.12 85 THR A CA 1
ATOM 614 C C . THR A 1 85 ? -11.173 23.363 3.878 1.00 94.12 85 THR A C 1
ATOM 616 O O . THR A 1 85 ? -11.462 23.983 4.898 1.00 94.12 85 THR A O 1
ATOM 619 N N . GLY A 1 86 ? -10.890 22.055 3.886 1.00 92.19 86 GLY A N 1
ATOM 620 C CA . GLY A 1 86 ? -10.778 21.228 5.087 1.00 92.19 86 GLY A CA 1
ATOM 621 C C . GLY A 1 86 ? -9.358 21.105 5.646 1.00 92.19 86 GLY A C 1
ATOM 622 O O . GLY A 1 86 ? -9.146 20.249 6.505 1.00 92.19 86 GLY A O 1
ATOM 623 N N . GLU A 1 87 ? -8.398 21.896 5.153 1.00 95.50 87 GLU A N 1
ATOM 624 C CA . GLU A 1 87 ? -7.006 21.858 5.602 1.00 95.50 87 GLU A CA 1
ATOM 625 C C . GLU A 1 87 ? -6.886 22.052 7.117 1.00 95.50 87 GLU A C 1
ATOM 627 O O . GLU A 1 87 ? -7.564 22.874 7.736 1.00 95.50 87 GLU A O 1
ATOM 632 N N . SER A 1 88 ? -6.014 21.251 7.722 1.00 94.69 88 SER A N 1
ATOM 633 C CA . SER A 1 88 ? -5.823 21.195 9.163 1.00 94.69 88 SER A CA 1
ATOM 634 C C . SER A 1 88 ? -4.348 21.038 9.504 1.00 94.69 88 SER A C 1
ATOM 636 O O . SER A 1 88 ? -3.610 20.308 8.843 1.00 94.69 88 SER A O 1
ATOM 638 N N . THR A 1 89 ? -3.932 21.707 10.576 1.00 94.56 89 THR A N 1
ATOM 639 C CA . THR A 1 89 ? -2.568 21.662 11.120 1.00 94.56 89 THR A CA 1
ATOM 640 C C . THR A 1 89 ? -2.454 20.807 12.383 1.00 94.56 89 THR A C 1
ATOM 642 O O . THR A 1 89 ? -1.402 20.797 13.013 1.00 94.56 89 THR A O 1
ATOM 645 N N . SER A 1 90 ? -3.526 20.117 12.784 1.00 94.38 90 SER A N 1
ATOM 646 C CA . SER A 1 90 ? -3.577 19.353 14.042 1.00 94.38 90 SER A CA 1
ATOM 647 C C . SER A 1 90 ? -4.259 17.988 13.937 1.00 94.38 90 SER A C 1
ATOM 649 O O . SER A 1 90 ? -4.378 17.280 14.935 1.00 94.38 90 SER A O 1
ATOM 651 N N . LYS A 1 91 ? -4.745 17.623 12.747 1.00 94.31 91 LYS A N 1
ATOM 652 C CA . LYS A 1 91 ? -5.380 16.328 12.474 1.00 94.31 91 LYS A CA 1
ATOM 653 C C . LYS A 1 91 ? -5.339 16.002 10.981 1.00 94.31 91 LYS A C 1
ATOM 655 O O . LYS A 1 91 ? -5.287 16.949 10.189 1.00 94.31 91 LYS A O 1
ATOM 660 N N . PRO A 1 92 ? -5.426 14.712 10.603 1.00 94.56 92 PRO A N 1
ATOM 661 C CA . PRO A 1 92 ? -5.507 14.304 9.208 1.00 94.56 92 PRO A CA 1
ATOM 662 C C . PRO A 1 92 ? -6.636 15.003 8.439 1.00 94.56 92 PRO A C 1
ATOM 664 O O . PRO A 1 92 ? -7.723 15.228 8.979 1.00 94.56 92 PRO A O 1
ATOM 667 N N . TRP A 1 93 ? -6.374 15.341 7.177 1.00 94.00 93 TRP A N 1
ATOM 668 C CA . TRP A 1 93 ? -7.347 15.913 6.240 1.00 94.00 93 TRP A CA 1
ATOM 669 C C . TRP A 1 93 ? -7.023 15.480 4.805 1.00 94.00 93 TRP A C 1
ATOM 671 O O . TRP A 1 93 ? -5.941 14.963 4.556 1.00 94.00 93 TRP A O 1
ATOM 681 N N . GLY A 1 94 ? -7.929 15.718 3.854 1.00 92.88 94 GLY A N 1
ATOM 682 C CA . GLY A 1 94 ? -7.749 15.308 2.458 1.00 92.88 94 GLY A CA 1
ATOM 683 C C . GLY A 1 94 ? -8.515 14.027 2.146 1.00 92.88 94 GLY A C 1
ATOM 684 O O . GLY A 1 94 ? -9.735 13.992 2.337 1.00 92.88 94 GLY A O 1
ATOM 685 N N . ALA A 1 95 ? -7.813 12.998 1.668 1.00 92.12 95 ALA A N 1
ATOM 686 C CA . ALA A 1 95 ? -8.386 11.677 1.447 1.00 92.12 95 ALA A CA 1
ATOM 687 C C . ALA A 1 95 ? -8.969 11.090 2.742 1.00 92.12 95 ALA A C 1
ATOM 689 O O . ALA A 1 95 ? -8.489 11.331 3.853 1.00 92.12 95 ALA A O 1
ATOM 690 N N . SER A 1 96 ? -10.044 10.322 2.588 1.00 90.94 96 SER A N 1
ATOM 691 C CA . SER A 1 96 ? -10.780 9.701 3.688 1.00 90.94 96 SER A CA 1
ATOM 692 C C . SER A 1 96 ? -11.160 8.276 3.325 1.00 90.94 96 SER A C 1
ATOM 694 O O . SER A 1 96 ? -11.411 7.988 2.157 1.00 90.94 96 SER A O 1
ATOM 696 N N . ILE A 1 97 ? -11.301 7.426 4.336 1.00 94.88 97 ILE A N 1
ATOM 697 C CA . ILE A 1 97 ? -11.906 6.103 4.192 1.00 94.88 97 ILE A CA 1
ATOM 698 C C . ILE A 1 97 ? -13.365 6.213 4.634 1.00 94.88 97 ILE A C 1
ATOM 700 O O . ILE A 1 97 ? -13.646 6.677 5.740 1.00 94.88 97 ILE A O 1
ATOM 704 N N . THR A 1 98 ? -14.296 5.798 3.776 1.00 94.12 98 THR A N 1
ATOM 705 C CA . THR A 1 98 ? -15.705 5.667 4.163 1.00 94.12 98 THR A CA 1
ATOM 706 C C . THR A 1 98 ? -15.976 4.243 4.607 1.00 94.12 98 THR A C 1
ATOM 708 O O . THR A 1 98 ? -15.742 3.302 3.851 1.00 94.12 98 THR A O 1
ATOM 711 N N . GLN A 1 99 ? -16.517 4.095 5.811 1.00 94.94 99 GLN A N 1
ATOM 712 C CA . GLN A 1 99 ? -17.050 2.840 6.307 1.00 94.94 99 GLN A CA 1
ATOM 713 C C . GLN A 1 99 ? -18.543 2.748 5.996 1.00 94.94 99 GLN A C 1
ATOM 715 O O . GLN A 1 99 ? -19.339 3.569 6.447 1.00 94.94 99 GLN A O 1
ATOM 720 N N . PHE A 1 100 ? -18.938 1.706 5.278 1.00 94.50 100 PHE A N 1
ATOM 721 C CA . PHE A 1 100 ? -20.322 1.358 5.007 1.00 94.50 100 PHE A CA 1
ATOM 722 C C . PHE A 1 100 ? -20.739 0.133 5.808 1.00 94.50 100 PHE A C 1
ATOM 724 O O . PHE A 1 100 ? -20.036 -0.876 5.823 1.00 94.50 100 PHE A O 1
ATOM 731 N N . ASN A 1 101 ? -21.943 0.175 6.375 1.00 93.94 101 ASN A N 1
ATOM 732 C CA . ASN A 1 101 ? -22.615 -1.035 6.840 1.00 93.94 101 ASN A CA 1
ATOM 733 C C . ASN A 1 101 ? -23.537 -1.524 5.728 1.00 93.94 101 ASN A C 1
ATOM 735 O O . ASN A 1 101 ? -24.446 -0.811 5.300 1.00 93.94 101 ASN A O 1
ATOM 739 N N . PHE A 1 102 ? -23.315 -2.746 5.267 1.00 93.81 102 PHE A N 1
ATOM 740 C CA . PHE A 1 102 ? -24.128 -3.423 4.273 1.00 93.81 102 PHE A CA 1
ATOM 741 C C . PHE A 1 102 ? -24.904 -4.566 4.923 1.00 93.81 102 PHE A C 1
ATOM 743 O O . PHE A 1 102 ? -24.363 -5.362 5.691 1.00 93.81 102 PHE A O 1
ATOM 750 N N . SER A 1 103 ? -26.193 -4.670 4.599 1.00 93.94 103 SER A N 1
ATOM 751 C CA . SER A 1 103 ? -27.029 -5.795 5.008 1.00 93.94 103 SER A CA 1
ATOM 752 C C . SER A 1 103 ? -27.132 -6.806 3.865 1.00 93.94 103 SER A C 1
ATOM 754 O O . SER A 1 103 ? -27.843 -6.535 2.893 1.00 93.94 103 SER A O 1
ATOM 756 N N . PRO A 1 104 ? -26.526 -8.005 3.978 1.00 93.19 104 PRO A N 1
ATOM 757 C CA . PRO A 1 104 ? -26.694 -9.061 2.979 1.00 93.19 104 PRO A CA 1
ATOM 758 C C . PRO A 1 104 ? -28.159 -9.468 2.786 1.00 93.19 104 PRO A C 1
ATOM 760 O O . PRO A 1 104 ? -28.588 -9.757 1.669 1.00 93.19 104 PRO A O 1
ATOM 763 N N . ARG A 1 105 ? -28.956 -9.419 3.864 1.00 94.12 105 ARG A N 1
ATOM 764 C CA . ARG A 1 105 ? -30.394 -9.713 3.829 1.00 94.12 105 ARG A CA 1
ATOM 765 C C . ARG A 1 105 ? -31.172 -8.699 2.989 1.00 94.12 105 ARG A C 1
ATOM 767 O O . ARG A 1 105 ? -32.025 -9.099 2.205 1.00 94.12 105 ARG A O 1
ATOM 774 N N . LEU A 1 106 ? -30.894 -7.404 3.162 1.00 92.56 106 LEU A N 1
ATOM 775 C CA . LEU A 1 106 ? -31.588 -6.330 2.436 1.00 92.56 106 LEU A CA 1
ATOM 776 C C . LEU A 1 106 ? -30.947 -6.014 1.076 1.00 92.56 106 LEU A C 1
ATOM 778 O O . LEU A 1 106 ? -31.561 -5.340 0.250 1.00 92.56 106 LEU A O 1
ATOM 782 N N . ARG A 1 107 ? -29.718 -6.491 0.837 1.00 92.12 107 ARG A N 1
ATOM 783 C CA . ARG A 1 107 ? -28.887 -6.160 -0.330 1.00 92.12 107 ARG A CA 1
ATOM 784 C C . ARG A 1 107 ? -28.773 -4.645 -0.529 1.00 92.12 107 ARG A C 1
ATOM 786 O O . ARG A 1 107 ? -29.040 -4.128 -1.622 1.00 92.12 107 ARG A O 1
ATOM 793 N N . ALA A 1 108 ? -28.472 -3.938 0.558 1.00 90.25 108 ALA A N 1
ATOM 794 C CA . ALA A 1 108 ? -28.404 -2.483 0.607 1.00 90.25 108 ALA A CA 1
ATOM 795 C C . ALA A 1 108 ? -27.451 -2.002 1.708 1.00 90.25 108 ALA A C 1
ATOM 797 O O . ALA A 1 108 ? -27.311 -2.654 2.749 1.00 90.25 108 ALA A O 1
ATOM 798 N N . PHE A 1 109 ? -26.854 -0.830 1.485 1.00 91.25 109 PHE A N 1
ATOM 799 C CA . PHE A 1 109 ? -26.189 -0.071 2.536 1.00 91.25 109 PHE A CA 1
ATOM 800 C C . PHE A 1 109 ? -27.220 0.488 3.515 1.00 91.25 109 PHE A C 1
ATOM 802 O O . PHE A 1 109 ? -28.254 1.021 3.112 1.00 91.25 109 PHE A O 1
ATOM 809 N N . THR A 1 110 ? -26.934 0.361 4.804 1.00 89.62 110 THR A N 1
ATOM 810 C CA . THR A 1 110 ? -27.781 0.854 5.895 1.00 89.62 110 THR A CA 1
ATOM 811 C C . THR A 1 110 ? -27.174 2.063 6.599 1.00 89.62 110 THR A C 1
ATOM 813 O O . THR A 1 110 ? -27.899 2.806 7.252 1.00 89.62 110 THR A O 1
ATOM 816 N N . GLN A 1 111 ? -25.862 2.273 6.471 1.00 91.38 111 GLN A N 1
ATOM 817 C CA . GLN A 1 111 ? -25.134 3.384 7.083 1.00 91.38 111 GLN A CA 1
ATOM 818 C C . GLN A 1 111 ? -23.850 3.668 6.299 1.00 91.38 111 GLN A C 1
ATOM 820 O O . GLN A 1 111 ? -23.294 2.748 5.697 1.00 91.38 111 GLN A O 1
ATOM 825 N N . ALA A 1 112 ? -23.387 4.917 6.345 1.00 92.81 112 ALA A N 1
ATOM 826 C CA . ALA A 1 112 ? -22.053 5.324 5.920 1.00 92.81 112 ALA A CA 1
ATOM 827 C C . ALA A 1 112 ? -21.444 6.286 6.955 1.00 92.81 112 ALA A C 1
ATOM 829 O O . ALA A 1 112 ? -22.168 7.109 7.523 1.00 92.81 112 ALA A O 1
ATOM 830 N N . ASP A 1 113 ? -20.135 6.206 7.171 1.00 92.38 113 ASP A N 1
ATOM 831 C CA . ASP A 1 113 ? -19.357 7.118 8.011 1.00 92.38 113 ASP A CA 1
ATOM 832 C C . ASP A 1 113 ? -18.020 7.442 7.328 1.00 92.38 113 ASP A C 1
ATOM 834 O O . ASP A 1 113 ? -17.265 6.539 6.982 1.00 92.38 113 ASP A O 1
ATOM 838 N N . ASN A 1 114 ? -17.737 8.730 7.123 1.00 90.94 114 ASN A N 1
ATOM 839 C CA . ASN A 1 114 ? -16.501 9.202 6.488 1.00 90.94 114 ASN A CA 1
ATOM 840 C C . ASN A 1 114 ? -15.370 9.452 7.501 1.00 90.94 114 ASN A C 1
ATOM 842 O O . ASN A 1 114 ? -14.270 9.828 7.103 1.00 90.94 114 ASN A O 1
ATOM 846 N N . ASP A 1 115 ? -15.646 9.328 8.800 1.00 90.56 115 ASP A N 1
ATOM 847 C CA . ASP A 1 115 ? -14.697 9.594 9.880 1.00 90.56 115 ASP A CA 1
ATOM 848 C C . ASP A 1 115 ? -13.950 8.316 10.292 1.00 90.56 115 ASP A C 1
ATOM 850 O O . ASP A 1 115 ? -13.679 8.112 11.466 1.00 90.56 115 ASP A O 1
ATOM 854 N N . PHE A 1 116 ? -13.646 7.398 9.370 1.00 95.38 116 PHE A N 1
ATOM 855 C CA . PHE A 1 116 ? -12.984 6.142 9.741 1.00 95.38 116 PHE A CA 1
ATOM 856 C C . PHE A 1 116 ? -11.586 6.373 10.336 1.00 95.38 116 PHE A C 1
ATOM 858 O O . PHE A 1 116 ? -11.240 5.754 11.332 1.00 95.38 116 PHE A O 1
ATOM 865 N N . ILE A 1 117 ? -10.791 7.286 9.769 1.00 95.94 117 ILE A N 1
ATOM 866 C CA . ILE A 1 117 ? -9.423 7.566 10.231 1.00 95.94 117 ILE A CA 1
ATOM 867 C C . ILE A 1 117 ? -9.478 8.392 11.524 1.00 95.94 117 ILE A C 1
ATOM 869 O O . ILE A 1 117 ? -9.739 9.593 11.486 1.00 95.94 117 ILE A O 1
ATOM 873 N N . LYS A 1 118 ? -9.197 7.763 12.670 1.00 95.50 118 LYS A N 1
ATOM 874 C CA . LYS A 1 118 ? -9.238 8.418 13.990 1.00 95.50 118 LYS A CA 1
ATOM 875 C C . LYS A 1 118 ? -7.893 9.002 14.405 1.00 95.50 118 LYS A C 1
ATOM 877 O O . LYS A 1 118 ? -7.838 10.053 15.040 1.00 95.50 118 LYS A O 1
ATOM 882 N N . SER A 1 119 ? -6.804 8.320 14.062 1.00 96.19 119 SER A N 1
ATOM 883 C CA . SER A 1 119 ? -5.436 8.764 14.340 1.00 96.19 119 SER A CA 1
ATOM 884 C C . SER A 1 119 ? -4.462 8.152 13.340 1.00 96.19 119 SER A C 1
ATOM 886 O O . SER A 1 119 ? -4.777 7.142 12.717 1.00 96.19 119 SER A O 1
ATOM 888 N N . ILE A 1 120 ? -3.282 8.754 13.177 1.00 98.25 120 ILE A N 1
ATOM 889 C CA . ILE A 1 120 ? -2.190 8.168 12.397 1.00 98.25 120 ILE A CA 1
ATOM 890 C C . ILE A 1 120 ? -0.885 8.328 13.171 1.00 98.25 120 ILE A C 1
ATOM 892 O O . ILE A 1 120 ? -0.559 9.412 13.652 1.00 98.25 120 ILE A O 1
ATOM 896 N N . ASN A 1 121 ? -0.133 7.238 13.261 1.00 98.38 121 ASN A N 1
ATOM 897 C CA . ASN A 1 121 ? 1.255 7.236 13.691 1.00 98.38 121 ASN A CA 1
ATOM 898 C C . ASN A 1 121 ? 2.125 7.508 12.461 1.00 98.38 121 ASN A C 1
ATOM 900 O O . ASN A 1 121 ? 2.200 6.678 11.551 1.00 98.38 121 ASN A O 1
ATOM 904 N N . PHE A 1 122 ? 2.759 8.675 12.414 1.00 98.44 122 PHE A N 1
ATOM 905 C CA . PHE A 1 122 ? 3.607 9.092 11.300 1.00 98.44 122 PHE A CA 1
ATOM 906 C C . PHE A 1 122 ? 5.068 8.756 11.568 1.00 98.44 122 PHE A C 1
ATOM 908 O O . PHE A 1 122 ? 5.513 8.729 12.717 1.00 98.44 122 PHE A O 1
ATOM 915 N N . TRP A 1 123 ? 5.834 8.529 10.505 1.00 98.19 123 TRP A N 1
ATOM 916 C CA . TRP A 1 123 ? 7.276 8.343 10.614 1.00 98.19 123 TRP A CA 1
ATOM 917 C C . TRP A 1 123 ? 7.996 9.658 10.342 1.00 98.19 123 TRP A C 1
ATOM 919 O O . TRP A 1 123 ? 7.845 10.239 9.268 1.00 98.19 123 TRP A O 1
ATOM 929 N N . ASN A 1 124 ? 8.807 10.109 11.297 1.00 98.00 124 ASN A N 1
ATOM 930 C CA . ASN A 1 124 ? 9.693 11.244 11.097 1.00 98.00 124 ASN A CA 1
ATOM 931 C C . ASN A 1 124 ? 11.046 10.755 10.571 1.00 98.00 124 ASN A C 1
ATOM 933 O O . ASN A 1 124 ? 11.854 10.213 11.328 1.00 98.00 124 ASN A O 1
ATOM 937 N N . TYR A 1 125 ? 11.299 10.970 9.28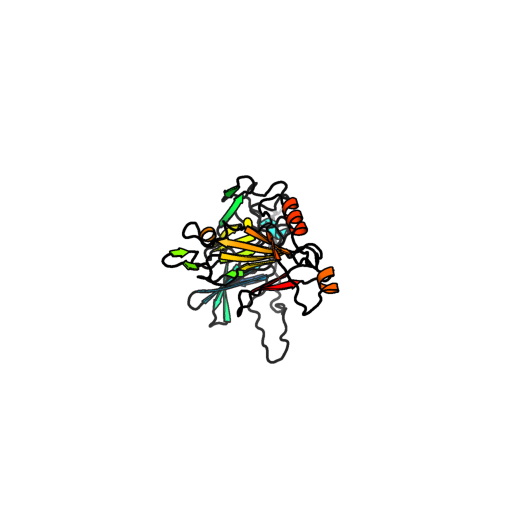0 1.00 97.44 125 TYR A N 1
ATOM 938 C CA . TYR A 1 125 ? 12.528 10.552 8.601 1.00 97.44 125 TYR A CA 1
ATOM 939 C C . TYR A 1 125 ? 13.772 11.275 9.131 1.00 97.44 125 TYR A C 1
ATOM 941 O O . TYR A 1 125 ? 14.847 10.684 9.185 1.00 97.44 125 TYR A O 1
ATOM 949 N N . THR A 1 126 ? 13.629 12.522 9.589 1.00 92.75 126 THR A N 1
ATOM 950 C CA . THR A 1 126 ? 14.744 13.300 10.155 1.00 92.75 126 THR A CA 1
ATOM 951 C C . THR A 1 126 ? 15.152 12.782 11.537 1.00 92.75 126 THR A C 1
ATOM 953 O O . THR A 1 126 ? 16.334 12.726 11.865 1.00 92.75 126 THR A O 1
ATOM 956 N N . GLN A 1 127 ? 14.177 12.402 12.364 1.00 95.69 127 GLN A N 1
ATOM 957 C CA . GLN A 1 127 ? 14.402 11.950 13.739 1.00 95.69 127 GLN A CA 1
ATOM 958 C C . GLN A 1 127 ? 14.536 10.427 13.866 1.00 95.69 127 GLN A C 1
ATOM 960 O O . GLN A 1 127 ? 14.944 9.947 14.922 1.00 95.69 127 GLN A O 1
ATOM 965 N N . GLY A 1 128 ? 14.162 9.670 12.832 1.00 96.50 128 GLY A N 1
ATOM 966 C CA . GLY A 1 128 ? 14.173 8.210 12.844 1.0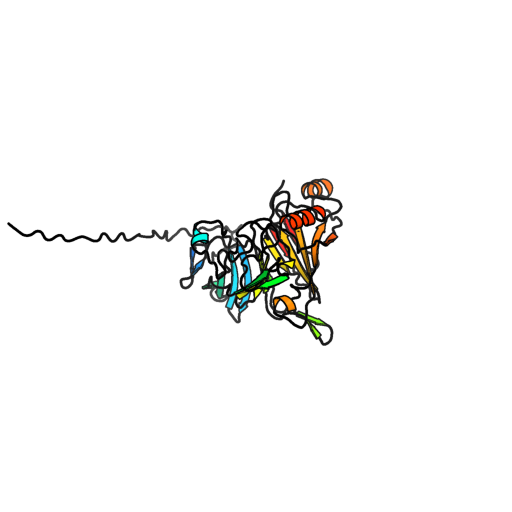0 96.50 128 GLY A CA 1
ATOM 967 C C . GLY A 1 128 ? 13.238 7.608 13.895 1.00 96.50 128 GLY A C 1
ATOM 968 O O . GLY A 1 128 ? 13.601 6.627 14.545 1.00 96.50 128 GLY A O 1
ATOM 969 N N . LYS A 1 129 ? 12.063 8.213 14.115 1.00 96.94 129 LYS A N 1
ATOM 970 C CA . LYS A 1 129 ? 11.086 7.742 15.109 1.00 96.94 129 LYS A CA 1
ATOM 971 C C . LYS A 1 129 ? 9.645 8.026 14.702 1.00 96.94 129 LYS A C 1
ATOM 973 O O . LYS A 1 129 ? 9.370 8.918 13.900 1.00 96.94 129 LYS A O 1
ATOM 978 N N . TRP A 1 130 ? 8.729 7.301 15.333 1.00 97.88 130 TRP A N 1
ATOM 979 C CA . TRP A 1 130 ? 7.297 7.551 15.234 1.00 97.88 130 TRP A CA 1
ATOM 980 C C . TRP A 1 130 ? 6.897 8.821 15.986 1.00 97.88 130 TRP A C 1
ATOM 982 O O . TRP A 1 130 ? 7.387 9.088 17.087 1.00 97.88 130 TRP A O 1
ATOM 992 N N . VAL A 1 131 ? 5.994 9.590 15.387 1.00 98.00 131 VAL A N 1
ATOM 993 C CA . VAL A 1 131 ? 5.436 10.830 15.927 1.00 98.00 131 VAL A CA 1
ATOM 994 C C . VAL A 1 131 ? 3.935 10.886 15.655 1.00 98.00 131 VAL A C 1
ATOM 996 O O . VAL A 1 131 ? 3.439 10.309 14.690 1.00 98.00 131 VAL A O 1
ATOM 999 N N . THR A 1 132 ? 3.202 11.592 16.508 1.00 96.06 132 THR A N 1
ATOM 1000 C CA . THR A 1 132 ? 1.778 11.881 16.287 1.00 96.06 132 THR A CA 1
ATOM 1001 C C . THR A 1 132 ? 1.567 13.165 15.489 1.00 96.06 132 THR A C 1
ATOM 1003 O O . THR A 1 132 ? 0.538 13.298 14.841 1.00 96.06 132 THR A O 1
ATOM 1006 N N . ASP A 1 133 ? 2.538 14.085 15.505 1.00 96.75 133 ASP A N 1
ATOM 1007 C CA . ASP A 1 133 ? 2.556 15.303 14.690 1.00 96.75 133 ASP A CA 1
ATOM 1008 C C . ASP A 1 133 ? 3.554 15.136 13.525 1.00 96.75 133 ASP A C 1
ATOM 1010 O O . ASP A 1 133 ? 4.763 15.073 13.770 1.00 96.75 133 ASP A O 1
ATOM 1014 N N . PRO A 1 134 ? 3.084 15.056 12.265 1.00 96.62 134 PRO A N 1
ATOM 1015 C CA . PRO A 1 134 ? 3.925 14.884 11.088 1.00 96.62 134 PRO A CA 1
ATOM 1016 C C . PRO A 1 134 ? 4.664 16.161 10.668 1.00 96.62 134 PRO A C 1
ATOM 1018 O O . PRO A 1 134 ? 5.408 16.134 9.689 1.00 96.62 134 PRO A O 1
ATOM 1021 N N . THR A 1 135 ? 4.509 17.289 11.363 1.00 93.44 135 THR A N 1
ATOM 1022 C CA . THR A 1 135 ? 5.204 18.534 11.006 1.00 93.44 135 THR A CA 1
ATOM 1023 C C . THR A 1 135 ? 6.715 18.301 10.884 1.00 93.44 135 THR A C 1
ATOM 1025 O O . THR A 1 135 ? 7.360 17.793 11.800 1.00 93.44 135 THR A O 1
ATOM 1028 N N . ASN A 1 136 ? 7.286 18.656 9.726 1.00 92.50 136 ASN A N 1
ATOM 1029 C CA . ASN A 1 136 ? 8.698 18.433 9.379 1.00 92.50 136 ASN A CA 1
ATOM 1030 C C . ASN A 1 136 ? 9.151 16.963 9.476 1.00 92.50 136 ASN A C 1
ATOM 1032 O O . ASN A 1 136 ? 10.294 16.680 9.837 1.00 92.50 136 ASN A O 1
ATOM 1036 N N . SER A 1 137 ? 8.255 16.019 9.181 1.00 95.94 137 SER A N 1
ATOM 1037 C CA . SER A 1 137 ? 8.565 14.587 9.237 1.00 95.94 137 SER A CA 1
ATOM 1038 C C . SER A 1 137 ? 9.096 14.011 7.936 1.00 95.94 137 SER A C 1
ATOM 1040 O O . SER A 1 137 ? 9.651 12.919 7.974 1.00 95.94 137 SER A O 1
ATOM 1042 N N . GLY A 1 138 ? 8.972 14.726 6.816 1.00 96.75 138 GLY A N 1
ATOM 1043 C CA . GLY A 1 138 ? 9.448 14.255 5.516 1.00 96.75 138 GLY A CA 1
ATOM 1044 C C . GLY A 1 138 ? 10.961 14.022 5.461 1.00 96.75 138 GLY A C 1
ATOM 1045 O O . GLY A 1 138 ? 11.712 14.612 6.247 1.00 96.75 138 GLY A O 1
ATOM 1046 N N . PRO A 1 139 ? 11.426 13.164 4.540 1.00 96.56 139 PRO A N 1
ATOM 1047 C CA . PRO A 1 139 ? 12.847 13.019 4.260 1.00 96.56 139 PRO A CA 1
ATOM 1048 C C . PRO A 1 139 ? 13.448 14.320 3.708 1.00 96.56 139 PRO A C 1
ATOM 1050 O O . PRO A 1 139 ? 12.742 15.270 3.348 1.00 96.56 139 PRO A O 1
ATOM 1053 N N . ALA A 1 140 ? 14.779 14.368 3.633 1.00 93.06 140 ALA A N 1
ATOM 1054 C CA . ALA A 1 140 ? 15.495 15.529 3.115 1.00 93.06 140 ALA A CA 1
ATOM 1055 C C . ALA A 1 140 ? 14.972 15.940 1.725 1.00 93.06 140 ALA A C 1
ATOM 1057 O O . ALA A 1 140 ? 14.724 15.089 0.873 1.00 93.06 140 ALA A O 1
ATOM 1058 N N . ASN A 1 141 ? 14.826 17.251 1.510 1.00 90.06 141 ASN A N 1
ATOM 1059 C CA . ASN A 1 141 ? 14.370 17.861 0.253 1.00 90.06 141 ASN A CA 1
ATOM 1060 C C . ASN A 1 141 ? 12.956 17.456 -0.208 1.00 90.06 141 ASN A C 1
ATOM 1062 O O . ASN A 1 141 ? 12.628 17.620 -1.381 1.00 90.06 141 ASN A O 1
ATOM 1066 N N . SER A 1 142 ? 12.107 16.962 0.698 1.00 93.81 142 SER A N 1
ATOM 1067 C CA . SER A 1 142 ? 10.706 16.677 0.369 1.00 93.81 142 SER A CA 1
ATOM 1068 C C . SER A 1 142 ? 9.973 17.928 -0.131 1.00 93.81 142 SER A C 1
ATOM 1070 O O . SER A 1 142 ? 10.106 18.989 0.492 1.00 93.81 142 SER A O 1
ATOM 1072 N N . PRO A 1 143 ? 9.144 17.825 -1.187 1.00 93.31 143 PRO A N 1
ATOM 1073 C CA . PRO A 1 143 ? 8.306 18.934 -1.624 1.00 93.31 143 PRO A CA 1
ATOM 1074 C C . PRO A 1 143 ? 7.371 19.409 -0.508 1.00 93.31 143 PRO A C 1
ATOM 1076 O O . PRO A 1 143 ? 6.810 18.608 0.247 1.00 93.31 143 PRO A O 1
ATOM 1079 N N . THR A 1 144 ? 7.161 20.720 -0.413 1.00 90.38 144 THR A N 1
ATOM 1080 C CA . THR A 1 144 ? 6.252 21.309 0.576 1.00 90.38 144 THR A CA 1
ATOM 1081 C C . THR A 1 144 ? 4.855 20.691 0.478 1.00 90.38 144 THR A C 1
ATOM 1083 O O . THR A 1 144 ? 4.262 20.654 -0.596 1.00 90.38 144 THR A O 1
ATOM 1086 N N . GLY A 1 145 ? 4.310 20.251 1.616 1.00 88.31 145 GLY A N 1
ATOM 1087 C CA . GLY A 1 145 ? 2.937 19.740 1.719 1.00 88.31 145 GLY A CA 1
ATOM 1088 C C . GLY A 1 145 ? 2.758 18.229 1.520 1.00 88.31 145 GLY A C 1
ATOM 1089 O O . GLY A 1 145 ? 1.627 17.767 1.601 1.00 88.31 145 GLY A O 1
ATOM 1090 N N . THR A 1 146 ? 3.829 17.456 1.309 1.00 92.19 146 THR A N 1
ATOM 1091 C CA . THR A 1 146 ? 3.750 16.006 1.006 1.00 92.19 146 THR A CA 1
ATOM 1092 C C . THR A 1 146 ? 3.818 15.092 2.240 1.00 92.19 146 THR A C 1
ATOM 1094 O O . THR A 1 146 ? 3.125 14.086 2.308 1.00 92.19 146 THR A O 1
ATOM 1097 N N . PHE A 1 147 ? 4.564 15.476 3.283 1.00 95.75 147 PHE A N 1
ATOM 1098 C CA . PHE A 1 147 ? 4.721 14.691 4.525 1.00 95.75 147 PHE A CA 1
ATOM 1099 C C . PHE A 1 147 ? 4.098 15.370 5.754 1.00 95.75 147 PHE A C 1
ATOM 1101 O O . PHE A 1 147 ? 4.634 15.287 6.856 1.00 95.75 147 PHE A O 1
ATOM 1108 N N . GLY A 1 148 ? 2.991 16.092 5.562 1.00 95.25 148 GLY A N 1
ATOM 1109 C CA . GLY A 1 148 ? 2.254 16.771 6.631 1.00 95.25 148 GLY A CA 1
ATOM 1110 C C . GLY A 1 148 ? 0.970 16.045 7.040 1.00 95.25 148 GLY A C 1
ATOM 1111 O O . GLY A 1 148 ? 0.790 14.854 6.794 1.00 95.25 148 GLY A O 1
ATOM 1112 N N . TRP A 1 149 ? 0.048 16.794 7.648 1.00 96.62 149 TRP A N 1
ATOM 1113 C CA . TRP A 1 149 ? -1.282 16.303 8.033 1.00 96.62 149 TRP A CA 1
ATOM 1114 C C . TRP A 1 149 ? -2.203 15.991 6.850 1.00 96.62 149 TRP A C 1
ATOM 1116 O O . TRP A 1 149 ? -3.124 15.190 6.992 1.00 96.62 149 TRP A O 1
ATOM 1126 N N . GLY A 1 150 ? -1.988 16.640 5.705 1.00 95.75 150 GLY A N 1
ATOM 1127 C CA . GLY A 1 150 ? -2.776 16.388 4.502 1.00 95.75 150 GLY A CA 1
ATOM 1128 C C . GLY A 1 150 ? -2.423 15.030 3.922 1.00 95.75 150 GLY A C 1
ATOM 1129 O O . GLY A 1 150 ? -1.242 14.733 3.788 1.00 95.75 150 GLY A O 1
ATOM 1130 N N . ILE A 1 151 ? -3.435 14.233 3.601 1.00 95.62 151 ILE A N 1
ATOM 1131 C CA . ILE A 1 151 ? -3.338 12.943 2.923 1.00 95.62 151 ILE A CA 1
ATOM 1132 C C . ILE A 1 151 ? -3.870 13.139 1.508 1.00 95.62 151 ILE A C 1
ATOM 1134 O O . ILE A 1 151 ? -5.026 13.526 1.327 1.00 95.62 151 ILE A O 1
ATOM 1138 N N . ASN A 1 152 ? -3.013 12.942 0.514 1.00 94.50 152 ASN A N 1
ATOM 1139 C CA . ASN A 1 152 ? -3.367 13.023 -0.896 1.00 94.50 152 ASN A CA 1
ATOM 1140 C C . ASN A 1 152 ? -4.251 11.844 -1.321 1.00 94.50 152 ASN A C 1
ATOM 1142 O O . ASN A 1 152 ? -4.534 10.957 -0.519 1.00 94.50 152 ASN A O 1
ATOM 1146 N N . ARG A 1 153 ? -4.725 11.862 -2.570 1.00 93.56 153 ARG A N 1
ATOM 1147 C CA . ARG A 1 153 ? -5.677 10.863 -3.069 1.00 93.56 153 ARG A CA 1
ATOM 1148 C C . ARG A 1 153 ? -5.187 9.437 -2.818 1.00 93.56 153 ARG A C 1
ATOM 1150 O O . ARG A 1 153 ? -4.034 9.125 -3.094 1.00 93.56 153 ARG A O 1
ATOM 1157 N N . PHE A 1 154 ? -6.088 8.613 -2.305 1.00 94.88 154 PHE A N 1
ATOM 1158 C CA . PHE A 1 154 ? -5.934 7.168 -2.271 1.00 94.88 154 PHE A CA 1
ATOM 1159 C C . PHE A 1 154 ? -6.586 6.611 -3.533 1.00 94.88 154 PHE A C 1
ATOM 1161 O O . PHE A 1 154 ? -7.741 6.957 -3.790 1.00 94.88 154 PHE A O 1
ATOM 1168 N N . CYS A 1 155 ? -5.848 5.799 -4.284 1.00 92.00 155 CYS A N 1
ATOM 1169 C CA . CYS A 1 155 ? -6.358 5.114 -5.466 1.00 92.00 155 CYS A CA 1
ATOM 1170 C C . CYS A 1 155 ? -7.009 3.791 -5.036 1.00 92.00 155 CYS A C 1
ATOM 1172 O O . CYS A 1 155 ? -8.137 3.785 -4.539 1.00 92.00 155 CYS A O 1
ATOM 1174 N N . SER A 1 156 ? -6.270 2.685 -5.053 1.00 95.25 156 SER A N 1
ATOM 1175 C CA . SER A 1 156 ? -6.781 1.372 -4.673 1.00 95.25 156 SER A CA 1
ATOM 1176 C C . SER A 1 156 ? -6.451 1.005 -3.209 1.00 95.25 156 SER A C 1
ATOM 1178 O O . SER A 1 156 ? -5.937 1.801 -2.404 1.00 95.25 156 SER A O 1
ATOM 1180 N N . ALA A 1 157 ? -6.876 -0.186 -2.781 1.00 97.00 157 ALA A N 1
ATOM 1181 C CA . ALA A 1 157 ? -6.769 -0.634 -1.397 1.00 97.00 157 ALA A CA 1
ATOM 1182 C C . ALA A 1 157 ? -6.790 -2.159 -1.245 1.00 97.00 157 ALA A C 1
ATOM 1184 O O . ALA A 1 157 ? -7.306 -2.891 -2.083 1.00 97.00 157 ALA A O 1
ATOM 1185 N N . ASN A 1 158 ? -6.288 -2.641 -0.107 1.00 97.75 158 ASN A N 1
ATOM 1186 C CA . ASN A 1 158 ? -6.290 -4.057 0.248 1.00 97.75 158 ASN A CA 1
ATOM 1187 C C . ASN A 1 158 ? -6.731 -4.248 1.704 1.00 97.75 158 ASN A C 1
ATOM 1189 O O . ASN A 1 158 ? -6.033 -3.837 2.631 1.00 97.75 158 ASN A O 1
ATOM 1193 N N . LEU A 1 159 ? -7.879 -4.896 1.930 1.00 97.81 159 LEU A N 1
ATOM 1194 C CA . LEU A 1 159 ? -8.246 -5.368 3.268 1.00 97.81 159 LEU A CA 1
ATOM 1195 C C . LEU A 1 159 ? -7.715 -6.778 3.483 1.00 97.81 159 LEU A C 1
ATOM 1197 O O . LEU A 1 159 ? -8.236 -7.744 2.930 1.00 97.81 159 LEU A O 1
ATOM 1201 N N . VAL A 1 160 ? -6.735 -6.894 4.368 1.00 97.56 160 VAL A N 1
ATOM 1202 C CA . VAL A 1 160 ? -6.185 -8.174 4.787 1.00 97.56 160 VAL A CA 1
ATOM 1203 C C . VAL A 1 160 ? -7.044 -8.742 5.919 1.00 97.56 160 VAL A C 1
ATOM 1205 O O . VAL A 1 160 ? -7.135 -8.111 6.978 1.00 97.56 160 VAL A O 1
ATOM 1208 N N . PRO A 1 161 ? -7.668 -9.924 5.751 1.00 95.56 161 PRO A N 1
ATOM 1209 C CA . PRO A 1 161 ? -8.545 -10.495 6.765 1.00 95.56 161 PRO A CA 1
ATOM 1210 C C . PRO A 1 161 ? -7.828 -10.785 8.086 1.00 95.56 161 PRO A C 1
ATOM 1212 O O . PRO A 1 161 ? -6.639 -11.124 8.111 1.00 95.56 161 PRO A O 1
ATOM 1215 N N . ALA A 1 162 ? -8.588 -10.725 9.181 1.00 96.38 162 ALA A N 1
ATOM 1216 C CA . ALA A 1 162 ? -8.119 -11.100 10.509 1.00 96.38 162 ALA A CA 1
ATOM 1217 C C . ALA A 1 162 ? -7.495 -12.506 10.506 1.00 96.38 162 ALA A C 1
ATOM 1219 O O . ALA A 1 162 ? -7.986 -13.426 9.850 1.00 96.38 162 ALA A O 1
ATOM 1220 N N . GLY A 1 163 ? -6.391 -12.660 11.232 1.00 96.12 163 GLY A N 1
ATOM 1221 C CA . GLY A 1 163 ? -5.620 -13.899 11.313 1.00 96.12 163 GLY A CA 1
ATOM 1222 C C . GLY A 1 163 ? -4.585 -14.107 10.203 1.00 96.12 163 GLY A C 1
ATOM 1223 O O . GLY A 1 163 ? -3.686 -14.921 10.396 1.00 96.12 163 GLY A O 1
ATOM 1224 N N . THR A 1 164 ? -4.618 -13.353 9.097 1.00 96.62 164 THR A N 1
ATOM 1225 C CA . THR A 1 164 ? -3.597 -13.466 8.029 1.00 96.62 164 THR A CA 1
ATOM 1226 C C . THR A 1 164 ? -2.194 -13.138 8.545 1.00 96.62 164 THR A C 1
ATOM 1228 O O . THR A 1 164 ? -1.203 -13.756 8.153 1.00 96.62 164 THR A O 1
ATOM 1231 N N . PHE A 1 165 ? -2.096 -12.186 9.478 1.00 98.00 165 PHE A N 1
ATOM 1232 C CA . PHE A 1 165 ? -0.826 -11.815 10.092 1.00 98.00 165 PHE A CA 1
ATOM 1233 C C . PHE A 1 165 ? -0.403 -12.732 11.238 1.00 98.00 165 PHE A C 1
ATOM 1235 O O . PHE A 1 165 ? 0.653 -12.474 11.803 1.00 98.00 165 PHE A O 1
ATOM 1242 N N . LEU A 1 166 ? -1.137 -13.801 11.565 1.00 97.81 166 LEU A N 1
ATOM 1243 C CA . LEU A 1 166 ? -0.729 -14.767 12.585 1.00 97.81 166 LEU A CA 1
ATOM 1244 C C . LEU A 1 166 ? 0.107 -15.902 11.998 1.00 97.81 166 LEU A C 1
ATOM 1246 O O . LEU A 1 166 ? -0.156 -16.421 10.915 1.00 97.81 166 LEU A O 1
ATOM 1250 N N . TYR A 1 167 ? 1.098 -16.345 12.765 1.00 97.94 167 TYR A N 1
ATOM 1251 C CA . TYR A 1 167 ? 1.853 -17.551 12.457 1.00 97.94 167 TYR A CA 1
ATOM 1252 C C . TYR A 1 167 ? 2.244 -18.287 13.736 1.00 97.94 167 TYR A C 1
ATOM 1254 O O . TYR A 1 167 ? 2.819 -17.701 14.654 1.00 97.94 167 TYR A O 1
ATOM 1262 N N . LYS A 1 168 ? 1.948 -19.589 13.792 1.00 97.50 168 LYS A N 1
ATOM 1263 C CA . LYS A 1 168 ? 2.337 -20.452 14.908 1.00 97.50 168 LYS A CA 1
ATOM 1264 C C . LYS A 1 168 ? 3.684 -21.108 14.612 1.00 97.50 168 LYS A C 1
ATOM 1266 O O . LYS A 1 168 ? 3.783 -21.974 13.749 1.00 97.50 168 LYS A O 1
ATOM 1271 N N . ASP A 1 169 ? 4.699 -20.708 15.364 1.00 95.81 169 ASP A N 1
ATOM 1272 C CA . ASP A 1 169 ? 6.060 -21.234 15.314 1.00 95.81 169 ASP A CA 1
ATOM 1273 C C . ASP A 1 169 ? 6.309 -22.115 16.547 1.00 95.81 169 ASP A C 1
ATOM 1275 O O . ASP A 1 169 ? 6.702 -21.647 17.618 1.00 95.81 169 ASP A O 1
ATOM 1279 N N . GLY A 1 170 ? 5.973 -23.402 16.432 1.00 95.38 170 GLY A N 1
ATOM 1280 C CA . GLY A 1 170 ? 5.962 -24.317 17.574 1.00 95.38 170 GLY A CA 1
ATOM 1281 C C . GLY A 1 170 ? 4.956 -23.875 18.644 1.00 95.38 170 GLY A C 1
ATOM 1282 O O . GLY A 1 170 ? 3.747 -23.875 18.406 1.00 95.38 170 GLY A O 1
ATOM 1283 N N . ASN A 1 171 ? 5.456 -23.500 19.825 1.00 96.25 171 ASN A N 1
ATOM 1284 C CA . ASN A 1 171 ? 4.636 -23.008 20.942 1.00 96.25 171 ASN A CA 1
ATOM 1285 C C . ASN A 1 171 ? 4.467 -21.481 20.954 1.00 96.25 171 ASN A C 1
ATOM 1287 O O . ASN A 1 171 ? 3.736 -20.962 21.796 1.00 96.25 171 ASN A O 1
ATOM 1291 N N . THR A 1 172 ? 5.116 -20.765 20.036 1.00 97.00 172 THR A N 1
ATOM 1292 C CA . THR A 1 172 ? 5.074 -19.304 19.972 1.00 97.00 172 THR A CA 1
ATOM 1293 C C . THR A 1 172 ? 4.099 -18.856 18.892 1.00 97.00 172 THR A C 1
ATOM 1295 O O . THR A 1 172 ? 4.210 -19.266 17.738 1.00 97.00 172 THR A O 1
ATOM 1298 N N . THR A 1 173 ? 3.165 -17.975 19.242 1.00 97.69 173 THR A N 1
ATOM 1299 C CA . THR A 1 173 ? 2.331 -17.274 18.258 1.00 97.69 173 THR A CA 1
ATOM 1300 C C . THR A 1 173 ? 2.977 -15.935 17.933 1.00 97.69 173 THR A C 1
ATOM 1302 O O . THR A 1 173 ? 3.101 -15.072 18.800 1.00 97.69 173 THR A O 1
ATOM 1305 N N . LEU A 1 174 ? 3.401 -15.776 16.684 1.00 98.25 174 LEU A N 1
ATOM 1306 C CA . LEU A 1 174 ? 3.867 -14.513 16.123 1.00 98.25 174 LEU A CA 1
ATOM 1307 C C . LEU A 1 174 ? 2.691 -13.807 15.457 1.00 98.25 174 LEU A C 1
ATOM 1309 O O . LEU A 1 174 ? 1.811 -14.479 14.911 1.00 98.25 174 LEU A O 1
ATOM 1313 N N . GLY A 1 175 ? 2.724 -12.478 15.419 1.00 98.25 175 GLY A N 1
ATOM 1314 C CA . GLY A 1 175 ? 1.816 -11.727 14.568 1.00 98.25 175 GLY A CA 1
ATOM 1315 C C . GLY A 1 175 ? 0.682 -11.000 15.264 1.00 98.25 175 GLY A C 1
ATOM 1316 O O . GLY A 1 175 ? 0.458 -11.126 16.469 1.00 98.25 175 GLY A O 1
ATOM 1317 N N . TYR A 1 176 ? -0.046 -10.238 14.456 1.00 98.38 176 TYR A N 1
ATOM 1318 C CA . TYR A 1 176 ? -1.285 -9.559 14.817 1.00 98.38 176 TYR A CA 1
ATOM 1319 C C . TYR A 1 176 ? -2.488 -10.406 14.383 1.00 98.38 176 TYR A C 1
ATOM 1321 O O . TYR A 1 176 ? -2.466 -11.020 13.319 1.00 98.38 176 TYR A O 1
ATOM 1329 N N . ASP A 1 177 ? -3.510 -10.484 15.228 1.00 97.38 177 ASP A N 1
ATOM 1330 C CA . ASP A 1 177 ? -4.714 -11.290 15.018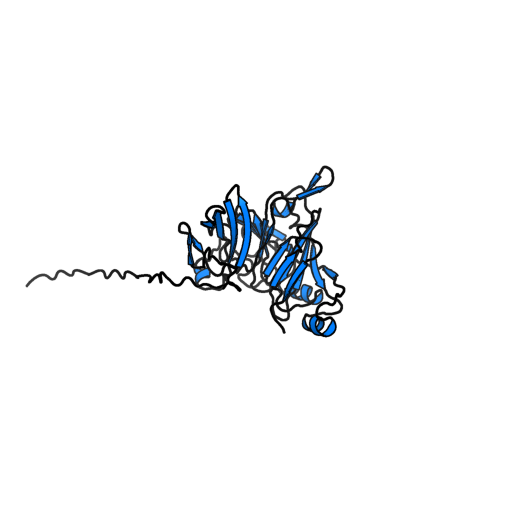 1.00 97.38 177 ASP A CA 1
ATOM 1331 C C . ASP A 1 177 ? -5.836 -10.533 14.303 1.00 97.38 177 ASP A C 1
ATOM 1333 O O . ASP A 1 177 ? -6.668 -11.166 13.655 1.00 97.38 177 ASP A O 1
ATOM 1337 N N . GLY A 1 178 ? -5.845 -9.201 14.367 1.00 97.00 178 GLY A N 1
ATOM 1338 C CA . GLY A 1 178 ? -6.820 -8.366 13.670 1.00 97.00 178 GLY A CA 1
ATOM 1339 C C . GLY A 1 178 ? -6.580 -8.236 12.161 1.00 97.00 178 GLY A C 1
ATOM 1340 O O . GLY A 1 178 ? -5.590 -8.712 11.601 1.00 97.00 178 GLY A O 1
ATOM 1341 N N . ALA A 1 179 ? -7.540 -7.591 11.497 1.00 97.69 179 ALA A N 1
ATOM 1342 C CA . ALA A 1 179 ? -7.461 -7.217 10.087 1.00 97.69 179 ALA A CA 1
ATOM 1343 C C . ALA A 1 179 ? -6.724 -5.880 9.922 1.00 97.69 179 ALA A C 1
ATOM 1345 O O . ALA A 1 179 ? -6.808 -5.022 10.802 1.00 97.69 179 ALA A O 1
ATOM 1346 N N . LEU A 1 180 ? -6.066 -5.682 8.780 1.00 98.50 180 LEU A N 1
ATOM 1347 C CA . LEU A 1 180 ? -5.454 -4.402 8.409 1.00 98.50 180 LEU A CA 1
ATOM 1348 C C . LEU A 1 180 ? -5.919 -3.984 7.015 1.00 98.50 180 LEU A C 1
ATOM 1350 O O . LEU A 1 180 ? -5.957 -4.805 6.101 1.00 98.50 180 LEU A O 1
ATOM 1354 N N . PHE A 1 181 ? -6.266 -2.710 6.861 1.00 98.69 181 PHE A N 1
ATOM 1355 C CA . PHE A 1 181 ? -6.623 -2.091 5.589 1.00 98.69 181 PHE A CA 1
ATOM 1356 C C . PHE A 1 181 ? -5.452 -1.259 5.075 1.00 98.69 181 PHE A C 1
ATOM 1358 O O . PHE A 1 181 ? -5.019 -0.331 5.754 1.00 98.69 181 PHE A O 1
ATOM 1365 N N . PHE A 1 182 ? -4.936 -1.589 3.899 1.00 98.69 182 PHE A N 1
ATOM 1366 C CA . PHE A 1 182 ? -3.822 -0.894 3.269 1.00 98.69 182 PHE A CA 1
ATOM 1367 C C . PHE A 1 182 ? -4.315 -0.014 2.135 1.00 98.69 182 PHE A C 1
ATOM 1369 O O . PHE A 1 182 ? -5.207 -0.401 1.383 1.00 98.69 182 PHE A O 1
ATOM 1376 N N . SER A 1 183 ? -3.696 1.151 2.004 1.00 97.81 183 SER A N 1
ATOM 1377 C CA . SER A 1 183 ? -3.823 2.037 0.850 1.00 97.81 183 SER A CA 1
ATOM 1378 C C . SER A 1 183 ? -2.615 2.978 0.831 1.00 97.81 183 SER A C 1
ATOM 1380 O O . SER A 1 183 ? -1.847 3.030 1.800 1.00 97.81 183 SER A O 1
ATOM 1382 N N . GLY A 1 184 ? -2.414 3.703 -0.258 1.00 97.25 184 GLY A N 1
ATOM 1383 C CA . GLY A 1 184 ? -1.311 4.640 -0.401 1.00 97.25 184 GLY A CA 1
ATOM 1384 C C . GLY A 1 184 ? -1.708 5.850 -1.228 1.00 97.25 184 GLY A C 1
ATOM 1385 O O . GLY A 1 184 ? -2.696 5.831 -1.954 1.00 97.25 184 GLY A O 1
ATOM 1386 N N . GLU A 1 185 ? -0.965 6.934 -1.041 1.00 97.62 185 GLU A N 1
ATOM 1387 C CA . GLU A 1 185 ? -1.139 8.144 -1.833 1.00 97.62 185 GLU A CA 1
ATOM 1388 C C . GLU A 1 185 ? -0.656 7.907 -3.269 1.00 97.62 185 GLU A C 1
ATOM 1390 O O . GLU A 1 185 ? 0.453 7.426 -3.486 1.00 97.62 185 GLU A O 1
ATOM 1395 N N . GLU A 1 186 ? -1.461 8.302 -4.247 1.00 94.69 186 GLU A N 1
ATOM 1396 C CA . GLU A 1 186 ? -1.140 8.189 -5.672 1.00 94.69 186 GLU A CA 1
ATOM 1397 C C . GLU A 1 186 ? -0.888 9.595 -6.246 1.00 94.69 186 GLU A C 1
ATOM 1399 O O . GLU A 1 186 ? -1.685 10.172 -6.992 1.00 94.69 186 GLU A O 1
ATOM 1404 N N . ALA A 1 187 ? 0.179 10.245 -5.774 1.00 93.56 187 ALA A N 1
ATOM 1405 C CA . ALA A 1 187 ? 0.439 11.661 -6.046 1.00 93.56 18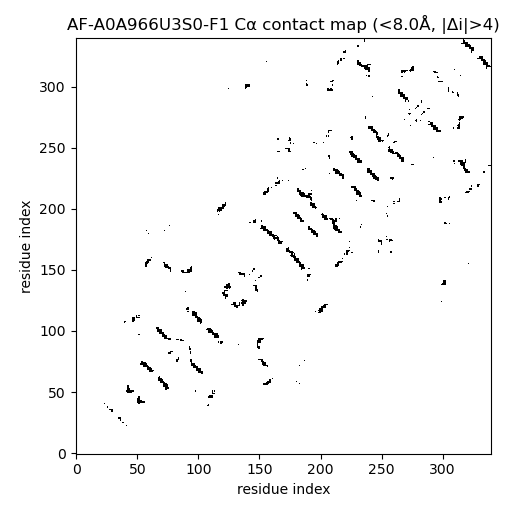7 ALA A CA 1
ATOM 1406 C C . ALA A 1 187 ? 1.922 11.989 -6.291 1.00 93.56 187 ALA A C 1
ATOM 1408 O O . ALA A 1 187 ? 2.435 13.010 -5.820 1.00 93.56 187 ALA A O 1
ATOM 1409 N N . GLY A 1 188 ? 2.600 11.127 -7.044 1.00 94.19 188 GLY A N 1
ATOM 1410 C CA . GLY A 1 188 ? 4.011 11.243 -7.404 1.00 94.19 188 GLY A CA 1
ATOM 1411 C C . GLY A 1 188 ? 4.952 10.706 -6.330 1.00 94.19 188 GLY A C 1
ATOM 1412 O O . GLY A 1 188 ? 4.527 10.225 -5.279 1.00 94.19 188 GLY A O 1
ATOM 1413 N N . ASP A 1 189 ? 6.250 10.856 -6.574 1.00 95.44 189 ASP A N 1
ATOM 1414 C CA . ASP A 1 189 ? 7.336 10.181 -5.846 1.00 95.44 189 ASP A CA 1
ATOM 1415 C C . ASP A 1 189 ? 7.421 10.545 -4.355 1.00 95.44 189 ASP A C 1
ATOM 1417 O O . ASP A 1 189 ? 8.069 9.862 -3.573 1.00 95.44 189 ASP A O 1
ATOM 1421 N N . ALA A 1 190 ? 6.762 11.625 -3.925 1.00 96.19 190 ALA A N 1
ATOM 1422 C CA . ALA A 1 190 ? 6.712 12.071 -2.531 1.00 96.19 190 ALA A CA 1
ATOM 1423 C C . ALA A 1 190 ? 5.475 11.550 -1.770 1.00 96.19 190 ALA A C 1
ATOM 1425 O O . ALA A 1 190 ? 5.002 12.195 -0.834 1.00 96.19 190 ALA A O 1
ATOM 1426 N N . SER A 1 191 ? 4.926 10.413 -2.190 1.00 97.12 191 SER A N 1
ATOM 1427 C CA . SER A 1 191 ? 3.686 9.846 -1.657 1.00 97.12 191 SER A CA 1
ATOM 1428 C C . SER A 1 191 ? 3.933 8.757 -0.613 1.00 97.12 191 SER A C 1
ATOM 1430 O O . SER A 1 191 ? 4.919 8.018 -0.663 1.00 97.12 191 SER A O 1
ATOM 1432 N N . ARG A 1 192 ? 3.036 8.650 0.372 1.00 98.12 192 ARG A N 1
ATOM 1433 C CA . ARG A 1 192 ? 3.164 7.727 1.507 1.00 98.12 192 ARG A CA 1
ATOM 1434 C C . ARG A 1 192 ? 2.225 6.533 1.373 1.00 98.12 192 ARG A C 1
ATOM 1436 O O . ARG A 1 192 ? 1.085 6.654 0.938 1.00 98.12 192 ARG A O 1
ATOM 1443 N N . ALA A 1 193 ? 2.696 5.389 1.852 1.00 98.50 193 ALA A N 1
ATOM 1444 C CA . ALA A 1 193 ? 1.893 4.195 2.088 1.00 98.50 193 ALA A CA 1
ATOM 1445 C C . ALA A 1 193 ? 1.315 4.193 3.514 1.00 98.50 193 ALA A C 1
ATOM 1447 O O . ALA A 1 193 ? 1.930 4.746 4.433 1.00 98.50 193 ALA A O 1
ATOM 1448 N N . PHE A 1 194 ? 0.175 3.530 3.723 1.00 98.69 194 PHE A N 1
ATOM 1449 C CA . PHE A 1 194 ? -0.493 3.429 5.023 1.00 98.69 194 PHE A CA 1
ATOM 1450 C C . PHE A 1 194 ? -1.095 2.044 5.283 1.00 98.69 194 PHE A C 1
ATOM 1452 O O . PHE A 1 194 ? -1.474 1.318 4.365 1.00 98.69 194 PHE A O 1
ATOM 1459 N N . ALA A 1 195 ? -1.231 1.716 6.567 1.00 98.62 195 ALA A N 1
ATOM 1460 C CA . ALA A 1 195 ? -2.027 0.599 7.062 1.00 98.62 195 ALA A CA 1
ATOM 1461 C C . ALA A 1 195 ? -2.933 1.074 8.206 1.00 98.62 195 ALA A C 1
ATOM 1463 O O . ALA A 1 195 ? -2.493 1.836 9.069 1.00 98.62 195 ALA A O 1
ATOM 1464 N N . PHE A 1 196 ? -4.178 0.607 8.235 1.00 98.62 196 PHE A N 1
ATOM 1465 C CA . PHE A 1 196 ? -5.187 1.000 9.216 1.00 98.62 196 PHE A CA 1
ATOM 1466 C C . PHE A 1 196 ? -5.794 -0.221 9.908 1.00 98.62 196 PHE A C 1
ATOM 1468 O O . PHE A 1 196 ? -6.204 -1.183 9.254 1.00 98.62 196 PHE A O 1
ATOM 1475 N N . GLU A 1 197 ? -5.886 -0.169 11.232 1.00 98.31 197 GLU A N 1
ATOM 1476 C CA . GLU A 1 197 ? -6.707 -1.086 12.016 1.00 98.31 197 GLU A CA 1
ATOM 1477 C C . GLU A 1 197 ? -8.197 -0.784 11.814 1.00 98.31 197 GLU A C 1
ATOM 1479 O O . GLU A 1 197 ? -8.590 0.306 11.396 1.00 98.31 197 GLU A O 1
ATOM 1484 N N . MET A 1 198 ? -9.055 -1.756 12.130 1.00 96.50 198 MET A N 1
ATOM 1485 C CA . MET A 1 198 ? -10.508 -1.621 11.943 1.00 96.50 198 MET A CA 1
ATOM 1486 C C . MET A 1 198 ? -11.165 -0.608 12.891 1.00 96.50 198 MET A C 1
ATOM 1488 O O . MET A 1 198 ? -12.333 -0.281 12.703 1.00 96.50 198 MET A O 1
ATOM 1492 N N . ASP A 1 199 ? -10.442 -0.119 13.900 1.00 96.12 199 ASP A N 1
ATOM 1493 C CA . ASP A 1 199 ? -10.892 0.948 14.799 1.00 96.12 199 ASP A CA 1
ATOM 1494 C C . ASP A 1 199 ? -10.510 2.360 14.312 1.00 96.12 199 ASP A C 1
ATOM 1496 O O . ASP A 1 199 ? -10.854 3.351 14.961 1.00 96.12 199 ASP A O 1
ATOM 1500 N N . GLY A 1 200 ? -9.819 2.457 13.169 1.00 97.12 200 GLY A N 1
ATOM 1501 C CA . GLY A 1 200 ? -9.377 3.721 12.592 1.00 97.12 200 GLY A CA 1
ATOM 1502 C C . GLY A 1 200 ? -7.993 4.191 13.033 1.00 97.12 200 GLY A C 1
ATOM 1503 O O . GLY A 1 200 ? -7.595 5.304 12.671 1.00 97.12 200 GLY A O 1
ATOM 1504 N N . THR A 1 201 ? -7.255 3.388 13.805 1.00 98.31 201 THR A N 1
ATOM 1505 C CA . THR A 1 201 ? -5.843 3.642 14.115 1.00 98.31 201 THR A CA 1
ATOM 1506 C C . THR A 1 201 ? -4.985 3.373 12.883 1.00 98.31 201 THR A C 1
ATOM 1508 O O . THR A 1 201 ? -4.922 2.255 12.377 1.00 98.31 201 THR A O 1
ATOM 1511 N N . GLY A 1 202 ? -4.326 4.413 12.379 1.00 98.38 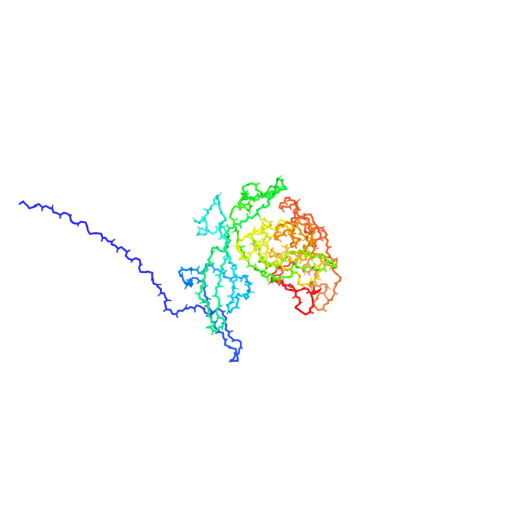202 GLY A N 1
ATOM 1512 C CA . GLY A 1 202 ? -3.463 4.354 11.208 1.00 98.38 202 GLY A CA 1
ATOM 1513 C C . GLY A 1 202 ? -1.975 4.344 11.540 1.00 98.38 202 GLY A C 1
ATOM 1514 O O . GLY A 1 202 ? -1.520 4.862 12.566 1.00 98.38 202 GLY A O 1
ATOM 1515 N N . TYR A 1 203 ? -1.203 3.815 10.603 1.00 98.75 203 TYR A N 1
ATOM 1516 C CA . TYR A 1 203 ? 0.251 3.817 10.597 1.00 98.75 203 TYR A CA 1
ATOM 1517 C C . TYR A 1 203 ? 0.717 4.199 9.199 1.00 98.75 203 TYR A C 1
ATOM 1519 O O . TYR A 1 203 ? 0.316 3.572 8.219 1.00 98.75 203 TYR A O 1
ATOM 1527 N N . GLN A 1 204 ? 1.582 5.205 9.092 1.00 98.69 204 GLN A N 1
ATOM 1528 C CA . GLN A 1 204 ? 2.373 5.365 7.876 1.00 98.69 204 GLN A CA 1
ATOM 1529 C C . GLN A 1 204 ? 3.240 4.112 7.698 1.00 98.69 204 GLN A C 1
ATOM 1531 O O . GLN A 1 204 ? 3.776 3.599 8.673 1.00 98.69 204 GLN A O 1
ATOM 1536 N N . PHE A 1 205 ? 3.419 3.630 6.473 1.00 98.75 205 PHE A N 1
ATOM 1537 C CA . PHE A 1 205 ? 4.259 2.481 6.152 1.00 98.75 205 PHE A CA 1
ATOM 1538 C C . PHE A 1 205 ? 5.555 2.938 5.458 1.00 98.75 205 PHE A C 1
ATOM 1540 O O . PHE A 1 205 ? 5.741 2.696 4.268 1.00 98.75 205 PHE A O 1
ATOM 1547 N N . PRO A 1 206 ? 6.491 3.591 6.178 1.00 98.31 206 PRO A N 1
ATOM 1548 C CA . PRO A 1 206 ? 7.648 4.254 5.567 1.00 98.31 206 PRO A CA 1
ATOM 1549 C C . PRO A 1 206 ? 8.592 3.283 4.848 1.00 98.31 206 PRO A C 1
ATOM 1551 O O . PRO A 1 206 ? 9.209 3.632 3.850 1.00 98.31 206 PRO A O 1
ATOM 1554 N N . ARG A 1 207 ? 8.688 2.038 5.331 1.00 98.50 207 ARG A N 1
ATOM 1555 C CA . ARG A 1 207 ? 9.554 1.010 4.738 1.00 98.50 207 ARG A CA 1
ATOM 1556 C C . ARG A 1 207 ? 9.053 0.471 3.400 1.00 98.50 207 ARG A C 1
ATOM 1558 O O . ARG A 1 207 ? 9.796 -0.262 2.757 1.00 98.50 207 ARG A O 1
ATOM 1565 N N . MET A 1 208 ? 7.829 0.814 3.003 1.00 98.44 208 MET A N 1
ATOM 1566 C CA . MET A 1 208 ? 7.338 0.565 1.650 1.00 98.44 208 MET A CA 1
ATOM 1567 C C . MET A 1 208 ? 8.007 1.500 0.627 1.00 98.44 208 MET A C 1
ATOM 1569 O O . MET A 1 208 ? 7.985 1.208 -0.559 1.00 98.44 208 MET A O 1
ATOM 1573 N N . GLY A 1 209 ? 8.661 2.575 1.084 1.00 97.94 209 GLY A N 1
ATOM 1574 C CA . GLY A 1 209 ? 9.265 3.590 0.226 1.00 97.94 209 GLY A CA 1
ATOM 1575 C C . GLY A 1 209 ? 8.297 4.730 -0.075 1.00 97.94 209 GLY A C 1
ATOM 1576 O O . GLY A 1 209 ? 7.333 4.954 0.666 1.00 97.94 209 GLY A O 1
ATOM 1577 N N . MET A 1 210 ? 8.575 5.469 -1.149 1.00 97.69 210 MET A N 1
ATOM 1578 C CA . MET A 1 210 ? 7.767 6.604 -1.596 1.00 97.69 210 MET A CA 1
ATOM 1579 C C . MET A 1 210 ? 7.574 6.526 -3.111 1.00 97.69 210 MET A C 1
ATOM 1581 O O . MET A 1 210 ? 8.552 6.505 -3.846 1.00 97.69 210 MET A O 1
ATOM 1585 N N . ALA A 1 211 ? 6.328 6.430 -3.556 1.00 97.69 211 ALA A N 1
ATOM 1586 C CA . ALA A 1 211 ? 5.956 6.257 -4.957 1.00 97.69 211 ALA A CA 1
ATOM 1587 C C . ALA A 1 211 ? 4.465 6.578 -5.114 1.00 97.69 211 ALA A C 1
ATOM 1589 O O . ALA A 1 211 ? 3.744 6.575 -4.114 1.00 97.69 211 ALA A O 1
ATOM 1590 N N . SER A 1 212 ? 3.985 6.813 -6.337 1.00 97.31 212 SER A N 1
ATOM 1591 C CA . SER A 1 212 ? 2.542 6.859 -6.611 1.00 97.31 212 SER A CA 1
ATOM 1592 C C . SER A 1 212 ? 1.922 5.484 -6.360 1.00 97.31 212 SER A C 1
ATOM 1594 O O . SER A 1 212 ? 1.984 4.616 -7.220 1.00 97.31 212 SER A O 1
ATOM 1596 N N . TRP A 1 213 ? 1.360 5.249 -5.179 1.00 98.06 213 TRP A N 1
ATOM 1597 C CA . TRP A 1 213 ? 0.866 3.927 -4.809 1.00 98.06 213 TRP A CA 1
ATOM 1598 C C . TRP A 1 213 ? -0.531 3.686 -5.367 1.00 98.06 213 TRP A C 1
ATOM 1600 O O . TRP A 1 213 ? -1.500 4.247 -4.861 1.00 98.06 213 TRP A O 1
ATOM 1610 N N . GLU A 1 214 ? -0.621 2.781 -6.335 1.00 97.25 214 GLU A N 1
ATOM 1611 C CA . GLU A 1 214 ? -1.886 2.214 -6.789 1.00 97.25 214 GLU A CA 1
ATOM 1612 C C . GLU A 1 214 ? -2.504 1.390 -5.656 1.00 97.25 214 GLU A C 1
ATOM 1614 O O . GLU A 1 214 ? -3.508 1.756 -5.046 1.00 97.25 214 GLU A O 1
ATOM 1619 N N . ASN A 1 215 ? -1.860 0.262 -5.337 1.00 96.31 215 ASN A N 1
ATOM 1620 C CA . ASN A 1 215 ? -2.304 -0.666 -4.316 1.00 96.31 215 ASN A CA 1
ATOM 1621 C C . ASN A 1 215 ? -1.122 -1.316 -3.582 1.00 96.31 215 ASN A C 1
ATOM 1623 O O . ASN A 1 215 ? 0.017 -1.351 -4.049 1.00 96.31 215 ASN A O 1
ATOM 1627 N N . LEU A 1 216 ? -1.406 -1.798 -2.371 1.00 98.44 216 LEU A N 1
ATOM 1628 C CA . LEU A 1 216 ? -0.449 -2.453 -1.480 1.00 98.44 216 LEU A CA 1
ATOM 1629 C C . LEU A 1 216 ? -1.029 -3.806 -1.073 1.00 98.44 216 LEU A C 1
ATOM 1631 O O . LEU A 1 216 ? -1.883 -3.877 -0.191 1.00 98.44 216 LEU A O 1
ATOM 1635 N N . VAL A 1 217 ? -0.592 -4.884 -1.714 1.00 98.38 217 VAL A N 1
ATOM 1636 C CA . VAL A 1 217 ? -1.260 -6.187 -1.649 1.00 98.38 217 VAL A CA 1
ATOM 1637 C C . VAL A 1 217 ? -0.450 -7.172 -0.821 1.00 98.38 217 VAL A C 1
ATOM 1639 O O . VAL A 1 217 ? 0.631 -7.634 -1.210 1.00 98.38 217 VAL A O 1
ATOM 1642 N N . THR A 1 218 ? -0.984 -7.528 0.344 1.00 98.00 218 THR A N 1
ATOM 1643 C CA . THR A 1 218 ? -0.315 -8.467 1.250 1.00 98.00 218 THR A CA 1
ATOM 1644 C C . THR A 1 218 ? -0.466 -9.903 0.755 1.00 98.00 218 THR A C 1
ATOM 1646 O O . THR A 1 218 ? -1.563 -10.354 0.436 1.00 98.00 218 THR A O 1
ATOM 1649 N N . ASN A 1 219 ? 0.635 -10.653 0.740 1.00 97.69 219 ASN A N 1
ATOM 1650 C CA . ASN A 1 219 ? 0.628 -12.069 0.395 1.00 97.69 219 ASN A CA 1
ATOM 1651 C C . ASN A 1 219 ? -0.147 -12.880 1.457 1.00 97.69 219 ASN A C 1
ATOM 1653 O O . ASN A 1 219 ? 0.231 -12.842 2.634 1.00 97.69 219 ASN A O 1
ATOM 1657 N N . PRO A 1 220 ? -1.174 -13.661 1.073 1.00 94.94 220 PRO A N 1
ATOM 1658 C CA . PRO A 1 220 ? -1.992 -14.419 2.020 1.00 94.94 220 PRO A CA 1
ATOM 1659 C C . PRO A 1 220 ? -1.335 -15.725 2.503 1.00 94.94 220 PRO A C 1
ATOM 1661 O O . PRO A 1 220 ? -1.904 -16.433 3.336 1.00 94.94 220 PRO A O 1
ATOM 1664 N N . LYS A 1 221 ? -0.151 -16.091 1.991 1.00 95.19 221 LYS A N 1
ATOM 1665 C CA . LYS A 1 221 ? 0.560 -17.319 2.362 1.00 95.19 221 LYS A CA 1
ATOM 1666 C C . LYS A 1 221 ? 0.905 -17.321 3.857 1.00 95.19 221 LYS A C 1
ATOM 1668 O O . LYS A 1 221 ? 1.661 -16.456 4.308 1.00 95.19 221 LYS A O 1
ATOM 1673 N N . PRO A 1 222 ? 0.469 -18.339 4.624 1.00 93.56 222 PRO A N 1
ATOM 1674 C CA . PRO A 1 222 ? 0.871 -18.479 6.016 1.00 93.56 222 PRO A CA 1
ATOM 1675 C C . PRO A 1 222 ? 2.389 -18.615 6.152 1.00 93.56 222 PRO A C 1
ATOM 1677 O O . PRO A 1 222 ? 3.028 -19.407 5.454 1.00 93.56 222 PRO A O 1
ATOM 1680 N N . GLY A 1 223 ? 2.972 -17.868 7.083 1.00 95.88 223 GLY A N 1
ATOM 1681 C CA . GLY A 1 223 ? 4.407 -17.902 7.320 1.00 95.88 223 GLY A CA 1
ATOM 1682 C C . GLY A 1 223 ? 4.877 -16.830 8.290 1.00 95.88 223 GLY A C 1
ATOM 1683 O O . GLY A 1 223 ? 4.176 -15.854 8.567 1.00 95.88 223 GLY A O 1
ATOM 1684 N N . ARG A 1 224 ? 6.111 -16.999 8.778 1.00 97.62 224 ARG A N 1
ATOM 1685 C CA . ARG A 1 224 ? 6.779 -16.033 9.663 1.00 97.62 224 ARG A CA 1
ATOM 1686 C C . ARG A 1 224 ? 6.934 -14.657 9.008 1.00 97.62 224 ARG A C 1
ATOM 1688 O O . ARG A 1 224 ? 6.871 -13.640 9.695 1.00 97.62 224 ARG A O 1
ATOM 1695 N N . ASN A 1 225 ? 7.130 -14.632 7.695 1.00 98.12 225 ASN A N 1
ATOM 1696 C CA . ASN A 1 225 ? 7.362 -13.401 6.959 1.00 98.12 225 ASN A CA 1
ATOM 1697 C C . ASN A 1 225 ? 6.040 -12.747 6.574 1.00 98.12 225 ASN A C 1
ATOM 1699 O O . ASN A 1 225 ? 5.052 -13.429 6.307 1.00 98.12 225 ASN A O 1
ATOM 1703 N N . THR A 1 226 ? 6.046 -11.426 6.530 1.00 98.56 226 THR A N 1
ATOM 1704 C CA . THR A 1 226 ? 4.993 -10.619 5.924 1.00 98.56 226 THR A CA 1
ATOM 1705 C C . THR A 1 226 ? 5.548 -10.056 4.631 1.00 98.56 226 THR A C 1
ATOM 1707 O O . THR A 1 226 ? 6.589 -9.402 4.647 1.00 98.56 226 THR A O 1
ATOM 1710 N N . VAL A 1 227 ? 4.881 -10.366 3.521 1.00 98.69 227 VAL A N 1
ATOM 1711 C CA . VAL A 1 227 ? 5.266 -9.916 2.182 1.00 98.69 227 VAL A CA 1
ATOM 1712 C C . VAL A 1 227 ? 4.154 -9.030 1.652 1.00 98.69 227 VAL A C 1
ATOM 1714 O O . VAL A 1 227 ? 2.997 -9.444 1.682 1.00 98.69 227 VAL A O 1
ATOM 1717 N N . VAL A 1 228 ? 4.496 -7.836 1.184 1.00 98.81 228 VAL A N 1
ATOM 1718 C CA . VAL A 1 228 ? 3.552 -6.893 0.569 1.00 98.81 228 VAL A CA 1
ATOM 1719 C C . VAL A 1 228 ? 4.128 -6.485 -0.775 1.00 98.81 228 VAL A C 1
ATOM 1721 O O . VAL A 1 228 ? 5.295 -6.097 -0.826 1.00 98.81 228 VAL A O 1
ATOM 1724 N N . LEU A 1 229 ? 3.343 -6.601 -1.846 1.00 98.81 229 LEU A N 1
ATOM 1725 C CA . LEU A 1 229 ? 3.700 -5.983 -3.121 1.00 98.81 229 LEU A CA 1
ATOM 1726 C C . LEU A 1 229 ? 3.041 -4.620 -3.227 1.00 98.81 229 LEU A C 1
ATOM 1728 O O . LEU A 1 229 ? 1.859 -4.493 -2.924 1.00 98.81 229 LEU A O 1
ATOM 1732 N N . GLY A 1 230 ? 3.827 -3.617 -3.597 1.00 98.62 230 GLY A N 1
ATOM 1733 C CA . GLY A 1 230 ? 3.334 -2.280 -3.883 1.00 98.62 230 GLY A CA 1
ATOM 1734 C C . GLY A 1 230 ? 3.433 -2.005 -5.368 1.00 98.62 230 GLY A C 1
ATOM 1735 O O . GLY A 1 230 ? 4.517 -2.115 -5.947 1.00 98.62 230 GLY A O 1
ATOM 1736 N N . ASN A 1 231 ? 2.299 -1.656 -5.952 1.00 98.56 231 ASN A N 1
ATOM 1737 C CA . ASN A 1 231 ? 2.179 -1.288 -7.348 1.00 98.56 231 ASN A CA 1
ATOM 1738 C C . ASN A 1 231 ? 2.316 0.229 -7.459 1.00 98.56 231 ASN A C 1
ATOM 1740 O O . ASN A 1 231 ? 1.587 0.969 -6.798 1.00 98.56 231 ASN A O 1
ATOM 1744 N N . GLU A 1 232 ? 3.297 0.680 -8.232 1.00 98.19 232 GLU A N 1
ATOM 1745 C CA . GLU A 1 232 ? 3.512 2.098 -8.493 1.00 98.19 232 GLU A CA 1
ATOM 1746 C C . GLU A 1 232 ? 2.812 2.508 -9.794 1.00 98.19 232 GLU A C 1
ATOM 1748 O O . GLU A 1 232 ? 3.307 2.180 -10.874 1.00 98.19 232 GLU A O 1
ATOM 1753 N N . ASP A 1 233 ? 1.711 3.261 -9.705 1.00 97.12 233 ASP A N 1
ATOM 1754 C CA . ASP A 1 233 ? 1.114 3.939 -10.864 1.00 97.12 233 ASP A CA 1
ATOM 1755 C C . ASP A 1 233 ? 1.841 5.266 -11.106 1.00 97.12 233 ASP A C 1
ATOM 1757 O O . ASP A 1 233 ? 1.377 6.370 -10.806 1.00 97.12 233 ASP A O 1
ATOM 1761 N N . GLY A 1 234 ? 3.085 5.136 -11.552 1.00 94.81 234 GLY A N 1
ATOM 1762 C CA . GLY A 1 234 ? 3.918 6.260 -11.929 1.00 94.81 234 GLY A CA 1
ATOM 1763 C C . GLY A 1 234 ? 3.636 6.714 -13.361 1.00 94.81 234 GLY A C 1
ATOM 1764 O O . GLY A 1 234 ? 2.527 6.651 -13.882 1.00 94.81 234 GLY A O 1
ATOM 1765 N N . SER A 1 235 ? 4.664 7.212 -14.037 1.00 94.00 235 SER A N 1
ATOM 1766 C CA . SER A 1 235 ? 4.526 7.609 -15.442 1.00 94.00 235 SER A CA 1
ATOM 1767 C C . SER A 1 235 ? 4.568 6.403 -16.386 1.00 94.00 235 SER A C 1
ATOM 1769 O O . SER A 1 235 ? 4.984 5.304 -16.010 1.00 94.00 235 SER A O 1
ATOM 1771 N N . ALA A 1 236 ? 4.261 6.640 -17.663 1.00 92.12 236 ALA A N 1
ATOM 1772 C CA . ALA A 1 236 ? 4.408 5.660 -18.738 1.00 92.12 236 ALA A CA 1
ATOM 1773 C C . ALA A 1 236 ? 5.830 5.074 -18.870 1.00 92.12 236 ALA A C 1
ATOM 1775 O O . ALA A 1 236 ? 6.011 4.058 -19.534 1.00 92.12 236 ALA A O 1
ATOM 1776 N N . THR A 1 237 ? 6.849 5.711 -18.289 1.00 93.38 237 THR A N 1
ATOM 1777 C CA . THR A 1 237 ? 8.252 5.272 -18.368 1.00 93.38 237 THR A CA 1
ATOM 1778 C C . THR A 1 237 ? 8.916 5.099 -17.010 1.00 93.38 237 THR A C 1
ATOM 1780 O O . THR A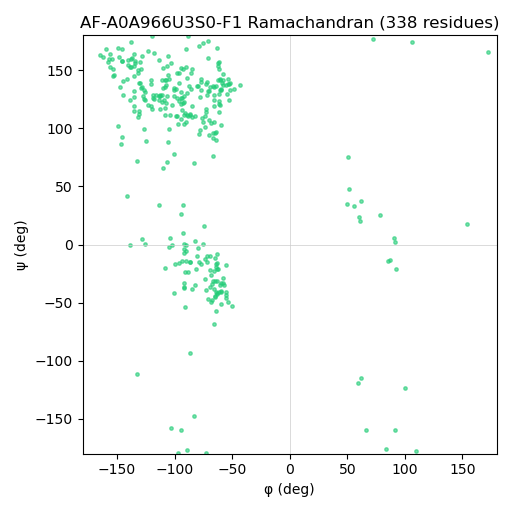 1 237 ? 10.093 4.789 -16.974 1.00 93.38 237 THR A O 1
ATOM 1783 N N . ASN A 1 238 ? 8.206 5.332 -15.909 1.00 95.25 238 ASN A N 1
ATOM 1784 C CA . ASN A 1 238 ? 8.758 5.236 -14.562 1.00 95.25 238 ASN A CA 1
ATOM 1785 C C . ASN A 1 238 ? 7.646 4.746 -13.637 1.00 95.25 238 ASN A C 1
ATOM 1787 O O . ASN A 1 238 ? 6.867 5.549 -13.135 1.00 95.25 238 ASN A O 1
ATOM 1791 N N . SER A 1 239 ? 7.509 3.426 -13.555 1.00 97.44 239 SER A N 1
ATOM 1792 C CA . SER A 1 239 ? 6.604 2.702 -12.662 1.00 97.44 239 SER A CA 1
ATOM 1793 C C . SER A 1 239 ? 7.272 1.387 -12.294 1.00 97.44 239 SER A C 1
ATOM 1795 O O . SER A 1 239 ? 7.799 0.699 -13.174 1.00 97.44 239 SER A O 1
ATOM 1797 N N . HIS A 1 240 ? 7.234 1.003 -11.024 1.00 98.38 240 HIS A N 1
ATOM 1798 C CA . HIS A 1 240 ? 7.931 -0.181 -10.545 1.00 98.38 240 HIS A CA 1
ATOM 1799 C C . HIS A 1 240 ? 7.056 -1.083 -9.677 1.00 98.38 240 HIS A C 1
ATOM 1801 O O . HIS A 1 240 ? 6.158 -0.650 -8.961 1.00 98.38 240 HIS A O 1
ATOM 1807 N N . LEU A 1 241 ? 7.347 -2.385 -9.717 1.00 98.69 241 LEU A N 1
ATOM 1808 C CA . LEU A 1 241 ? 6.771 -3.332 -8.771 1.00 98.69 241 LEU A CA 1
ATOM 1809 C C . LEU A 1 241 ? 7.700 -3.458 -7.564 1.00 98.69 241 LEU A C 1
ATOM 1811 O O . LEU A 1 241 ? 8.810 -3.992 -7.670 1.00 98.69 241 LEU A O 1
ATOM 1815 N N . HIS A 1 242 ? 7.227 -3.004 -6.412 1.00 98.88 242 HIS A N 1
ATOM 1816 C CA . HIS A 1 242 ? 7.958 -3.042 -5.152 1.00 98.88 242 HIS A CA 1
ATOM 1817 C C . HIS A 1 242 ? 7.558 -4.269 -4.334 1.00 98.88 242 HIS A C 1
ATOM 1819 O O . HIS A 1 242 ? 6.409 -4.698 -4.357 1.00 98.88 242 HIS A O 1
ATOM 1825 N N . MET A 1 243 ? 8.489 -4.826 -3.563 1.00 98.88 243 MET A N 1
ATOM 1826 C CA . MET A 1 243 ? 8.241 -5.914 -2.621 1.00 98.88 243 MET A CA 1
ATOM 1827 C C . MET A 1 243 ? 8.835 -5.579 -1.261 1.00 98.88 243 MET A C 1
ATOM 1829 O O . MET A 1 243 ? 10.052 -5.541 -1.090 1.00 98.88 243 MET A O 1
ATOM 1833 N N . TYR A 1 244 ? 7.978 -5.416 -0.265 1.00 98.94 244 TYR A N 1
ATOM 1834 C CA . TYR A 1 244 ? 8.381 -5.385 1.130 1.00 98.94 244 TYR A CA 1
ATOM 1835 C C . TYR A 1 244 ? 8.420 -6.801 1.707 1.00 98.94 244 TYR A C 1
ATOM 1837 O O . TYR A 1 244 ? 7.483 -7.579 1.518 1.00 98.94 244 TYR A O 1
ATOM 1845 N N . VAL A 1 245 ? 9.466 -7.122 2.473 1.00 98.88 245 VAL A N 1
ATOM 1846 C CA . VAL A 1 245 ? 9.570 -8.378 3.230 1.00 98.88 245 VAL A CA 1
ATOM 1847 C C . VAL A 1 245 ? 9.991 -8.094 4.666 1.00 98.88 245 VAL A C 1
ATOM 1849 O O . VAL A 1 245 ? 11.144 -7.750 4.931 1.00 98.88 245 VAL A O 1
ATOM 1852 N N . GLY A 1 246 ? 9.065 -8.281 5.603 1.00 98.75 246 GLY A N 1
ATOM 1853 C CA . GLY A 1 246 ? 9.292 -8.167 7.043 1.00 98.75 246 GLY A CA 1
ATOM 1854 C C . GLY A 1 246 ? 9.013 -9.464 7.797 1.00 98.75 246 GLY A C 1
ATOM 1855 O O . GLY A 1 246 ? 8.663 -10.487 7.210 1.00 98.75 246 GLY A O 1
ATOM 1856 N N . THR A 1 247 ? 9.204 -9.443 9.115 1.00 98.62 247 THR A N 1
ATOM 1857 C CA . THR A 1 247 ? 9.096 -10.628 9.985 1.00 98.62 247 THR A CA 1
ATOM 1858 C C . THR A 1 247 ? 8.118 -10.356 11.119 1.00 98.62 247 THR A C 1
ATOM 1860 O O . THR A 1 247 ? 8.312 -9.414 11.885 1.00 98.62 247 THR A O 1
ATOM 1863 N N . LYS A 1 248 ? 7.090 -11.195 11.265 1.00 98.62 248 LYS A N 1
ATOM 1864 C CA . LYS A 1 248 ? 6.109 -11.099 12.356 1.00 98.62 248 LYS A CA 1
ATOM 1865 C C . LYS A 1 248 ? 6.790 -11.239 13.720 1.00 98.62 248 LYS A C 1
ATOM 1867 O O . LYS A 1 248 ? 7.693 -12.064 13.884 1.00 98.62 248 LYS A O 1
ATOM 1872 N N . THR A 1 249 ? 6.331 -10.482 14.711 1.00 98.12 249 THR A N 1
ATOM 1873 C CA . THR A 1 249 ? 6.900 -10.474 16.071 1.00 98.12 249 THR A CA 1
ATOM 1874 C C . THR A 1 249 ? 5.841 -10.809 17.127 1.00 98.12 249 THR A C 1
ATOM 1876 O O . THR A 1 249 ? 4.643 -10.837 16.849 1.00 98.12 249 THR A O 1
ATOM 1879 N N . THR A 1 250 ? 6.277 -11.097 18.357 1.00 98.00 250 THR A N 1
ATOM 1880 C CA . THR A 1 250 ? 5.390 -11.368 19.507 1.00 98.00 250 THR A CA 1
ATOM 1881 C C . THR A 1 250 ? 4.957 -10.110 20.259 1.00 98.00 250 THR A C 1
ATOM 1883 O O . THR A 1 250 ? 4.055 -10.174 21.090 1.00 98.00 250 THR A O 1
ATOM 1886 N N . SER A 1 251 ? 5.621 -8.980 20.026 1.00 97.12 251 SER A N 1
ATOM 1887 C CA . SER A 1 251 ? 5.479 -7.750 20.808 1.00 97.12 251 SER A CA 1
ATOM 1888 C C . SER A 1 251 ? 5.450 -6.520 19.912 1.00 97.12 251 SER A C 1
ATOM 1890 O O . SER A 1 251 ? 5.976 -6.550 18.800 1.00 97.12 251 SER A O 1
ATOM 1892 N N . GLY A 1 252 ? 4.912 -5.430 20.451 1.00 97.44 252 GLY A N 1
ATOM 1893 C CA . GLY A 1 252 ? 4.691 -4.181 19.730 1.00 97.44 252 GLY A CA 1
ATOM 1894 C C . GLY A 1 252 ? 3.207 -3.937 19.482 1.00 97.44 252 GLY A C 1
ATOM 1895 O O . GLY A 1 252 ? 2.352 -4.714 19.921 1.00 97.44 252 GLY A O 1
ATOM 1896 N N . ASN A 1 253 ? 2.911 -2.844 18.790 1.00 97.81 253 ASN A N 1
ATOM 1897 C CA . ASN A 1 253 ? 1.562 -2.539 18.315 1.00 97.81 253 ASN A CA 1
ATOM 1898 C C . ASN A 1 253 ? 1.149 -3.454 17.139 1.00 97.81 253 ASN A C 1
ATOM 1900 O O . ASN A 1 253 ? 1.909 -4.337 16.729 1.00 97.81 253 ASN A O 1
ATOM 1904 N N . ALA A 1 254 ? -0.058 -3.269 16.598 1.00 98.31 254 ALA A N 1
ATOM 1905 C CA . ALA A 1 254 ? -0.573 -4.085 15.497 1.00 98.31 254 ALA A CA 1
ATOM 1906 C C . ALA A 1 254 ? 0.361 -4.099 14.276 1.00 98.31 254 ALA A C 1
ATOM 1908 O O . ALA A 1 254 ? 0.697 -5.168 13.765 1.00 98.31 254 ALA A O 1
ATOM 1909 N N . PHE A 1 255 ? 0.849 -2.926 13.865 1.00 98.50 255 PHE A N 1
ATOM 1910 C CA . PHE A 1 255 ? 1.748 -2.749 12.725 1.00 98.50 255 PHE A CA 1
ATOM 1911 C C . PHE A 1 255 ? 3.105 -3.447 12.925 1.00 98.50 255 PHE A C 1
ATOM 1913 O O . PHE A 1 255 ? 3.619 -4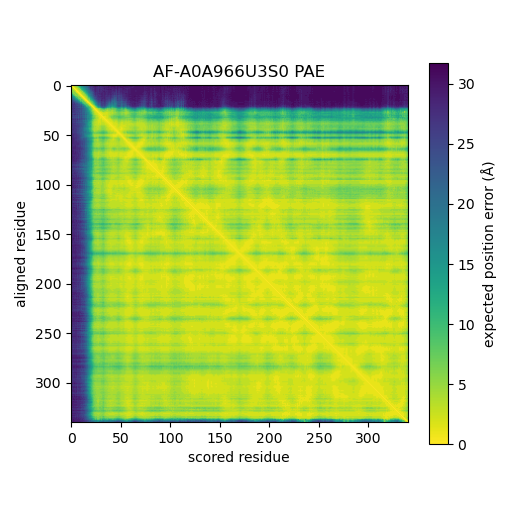.131 12.035 1.00 98.50 255 PHE A O 1
ATOM 1920 N N . GLU A 1 256 ? 3.677 -3.334 14.123 1.00 98.50 256 GLU A N 1
ATOM 1921 C CA . GLU A 1 256 ? 4.934 -3.989 14.492 1.00 98.50 256 GLU A CA 1
ATOM 1922 C C . GLU A 1 256 ? 4.786 -5.508 14.568 1.00 98.50 256 GLU A C 1
ATOM 1924 O O . GLU A 1 256 ? 5.577 -6.229 13.956 1.00 98.50 256 GLU A O 1
ATOM 1929 N N . LYS A 1 257 ? 3.745 -5.998 15.254 1.00 98.62 257 LYS A N 1
ATOM 1930 C CA . LYS A 1 257 ? 3.444 -7.431 15.361 1.00 98.62 257 LYS A CA 1
ATOM 1931 C C . LYS A 1 257 ? 3.195 -8.060 13.997 1.00 98.62 257 LYS A C 1
ATOM 1933 O O . LYS A 1 257 ? 3.693 -9.156 13.741 1.00 98.62 257 LYS A O 1
ATOM 1938 N N . ALA A 1 258 ? 2.493 -7.359 13.105 1.00 98.62 258 ALA A N 1
ATOM 1939 C CA . ALA A 1 258 ? 2.284 -7.763 11.715 1.00 98.62 258 ALA A CA 1
ATOM 1940 C C . ALA A 1 258 ? 3.586 -7.835 10.896 1.00 98.62 258 ALA A C 1
ATOM 1942 O O . ALA A 1 258 ? 3.573 -8.343 9.777 1.00 98.62 258 ALA A O 1
ATOM 1943 N N . GLY A 1 259 ? 4.720 -7.388 11.443 1.00 98.56 259 GLY A N 1
ATOM 1944 C CA . GLY A 1 259 ? 6.022 -7.441 10.790 1.00 98.56 259 GLY A CA 1
ATOM 1945 C C . GLY A 1 259 ? 6.216 -6.347 9.751 1.00 98.56 259 GLY A C 1
ATOM 1946 O O . GLY A 1 259 ? 6.997 -6.549 8.833 1.00 98.56 259 GLY A O 1
ATOM 1947 N N . LEU A 1 260 ? 5.512 -5.217 9.866 1.00 98.69 260 LEU A N 1
ATOM 1948 C CA . LEU A 1 260 ? 5.561 -4.119 8.891 1.00 98.69 260 LEU A CA 1
ATOM 1949 C C . LEU A 1 260 ? 6.622 -3.057 9.246 1.00 98.69 260 LEU A C 1
ATOM 1951 O O . LEU A 1 260 ? 6.981 -2.219 8.421 1.00 98.69 260 LEU A O 1
ATOM 1955 N N . ASN A 1 261 ? 7.246 -3.148 10.427 1.00 97.19 261 ASN A N 1
ATOM 1956 C CA . ASN A 1 261 ? 8.243 -2.175 10.900 1.00 97.19 261 ASN A CA 1
ATOM 1957 C C . ASN A 1 261 ? 9.718 -2.647 10.833 1.00 97.19 261 ASN A C 1
ATOM 1959 O O . ASN A 1 261 ? 10.624 -1.893 11.183 1.00 97.19 261 ASN A O 1
ATOM 1963 N N . ASN A 1 262 ? 10.008 -3.879 10.403 1.00 97.81 262 ASN A N 1
ATOM 1964 C CA . ASN A 1 262 ? 11.361 -4.462 10.519 1.00 97.81 262 ASN A CA 1
ATOM 1965 C C . ASN A 1 262 ? 11.938 -5.043 9.218 1.00 97.81 262 ASN A C 1
ATOM 1967 O O . ASN A 1 262 ? 13.015 -5.636 9.240 1.00 97.81 262 ASN A O 1
ATOM 1971 N N . GLY A 1 263 ? 11.229 -4.884 8.105 1.00 97.88 263 GLY A N 1
ATOM 1972 C CA . GLY A 1 263 ? 11.577 -5.495 6.833 1.00 97.88 263 GLY A CA 1
ATOM 1973 C C . GLY A 1 263 ? 12.519 -4.699 5.942 1.00 97.88 263 GLY A C 1
ATOM 1974 O O . GLY A 1 263 ? 12.957 -3.585 6.260 1.00 97.88 263 GLY A O 1
ATOM 1975 N N . LYS A 1 264 ? 12.795 -5.326 4.801 1.00 98.81 264 LYS A N 1
ATOM 1976 C CA . LYS A 1 264 ? 13.574 -4.813 3.676 1.00 98.81 264 LYS A CA 1
ATOM 1977 C C . LYS A 1 264 ? 12.658 -4.549 2.487 1.00 98.81 264 LYS A C 1
ATOM 1979 O O . LYS A 1 264 ? 11.634 -5.218 2.346 1.00 98.81 264 LYS A O 1
ATOM 1984 N N . LEU A 1 265 ? 13.057 -3.601 1.650 1.00 98.88 265 LEU A N 1
ATOM 1985 C CA . LEU A 1 265 ? 12.355 -3.246 0.428 1.00 98.88 265 LEU A CA 1
ATOM 1986 C C . LEU A 1 265 ? 13.159 -3.722 -0.776 1.00 98.88 265 LEU A C 1
ATOM 1988 O O . LEU A 1 265 ? 14.388 -3.655 -0.782 1.00 98.88 265 LEU A O 1
ATOM 1992 N N . TYR A 1 266 ? 12.450 -4.207 -1.783 1.00 98.94 266 TYR A N 1
ATOM 1993 C CA . TYR A 1 266 ? 13.018 -4.673 -3.031 1.00 98.94 266 TYR A CA 1
ATOM 1994 C C . TYR A 1 266 ? 12.217 -4.133 -4.212 1.00 98.94 266 TYR A C 1
ATOM 1996 O O . TYR A 1 266 ? 11.031 -3.859 -4.070 1.00 98.94 266 TYR A O 1
ATOM 2004 N N . VAL A 1 267 ? 12.838 -4.077 -5.386 1.00 98.88 267 VAL A N 1
ATOM 2005 C CA . VAL A 1 267 ? 12.179 -3.757 -6.657 1.00 98.88 267 VAL A CA 1
ATOM 2006 C C . VAL A 1 267 ? 12.345 -4.905 -7.651 1.00 98.88 267 VAL A C 1
ATOM 2008 O O . VAL A 1 267 ? 13.398 -5.555 -7.694 1.00 98.88 267 VAL A O 1
ATOM 2011 N N . LEU A 1 268 ? 11.299 -5.188 -8.428 1.00 98.81 268 LEU A N 1
ATOM 2012 C CA . LEU A 1 268 ? 11.332 -6.173 -9.504 1.00 98.81 268 LEU A CA 1
ATOM 2013 C C . LEU A 1 268 ? 12.359 -5.763 -10.562 1.00 98.81 268 LEU A C 1
ATOM 2015 O O . LEU A 1 268 ? 12.320 -4.660 -11.094 1.00 98.81 268 LEU A O 1
ATOM 2019 N N . ASN A 1 269 ? 13.237 -6.692 -10.915 1.00 98.69 269 ASN A N 1
ATOM 2020 C CA . ASN A 1 269 ? 14.185 -6.567 -12.006 1.00 98.69 269 ASN A CA 1
ATOM 2021 C C . ASN A 1 269 ? 14.046 -7.764 -12.946 1.00 98.69 269 ASN A C 1
ATOM 2023 O O . ASN A 1 269 ? 14.178 -8.921 -12.533 1.00 98.69 269 ASN A O 1
ATOM 2027 N N . VAL A 1 270 ? 13.834 -7.477 -14.224 1.00 98.19 270 VAL A N 1
ATOM 2028 C CA . VAL A 1 270 ? 13.875 -8.441 -15.322 1.00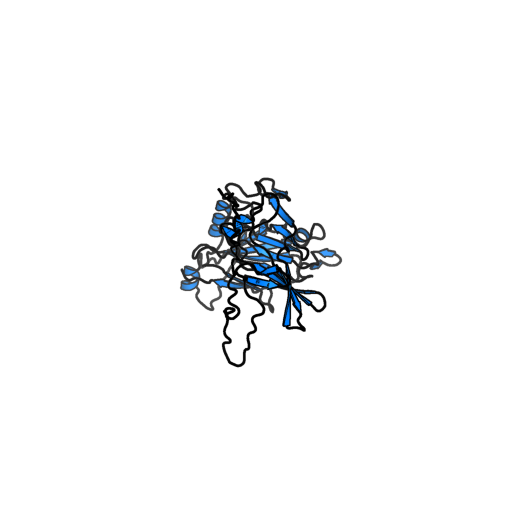 98.19 270 VAL A CA 1
ATOM 2029 C C . VAL A 1 270 ? 15.189 -8.209 -16.073 1.00 98.19 270 VAL A C 1
ATOM 2031 O O . VAL A 1 270 ? 15.263 -7.297 -16.890 1.00 98.19 270 VAL A O 1
ATOM 2034 N N . PRO A 1 271 ? 16.254 -9.004 -15.846 1.00 97.19 271 PRO A N 1
ATOM 2035 C CA . PRO A 1 271 ? 17.579 -8.705 -16.405 1.00 97.19 271 PRO A CA 1
ATOM 2036 C C . PRO A 1 271 ? 17.615 -8.597 -17.935 1.00 97.19 271 PRO A C 1
ATOM 2038 O O . PRO A 1 271 ? 18.442 -7.880 -18.488 1.00 97.19 271 PRO A O 1
ATOM 2041 N N . ALA A 1 272 ? 16.720 -9.315 -18.617 1.00 97.00 272 ALA A N 1
ATOM 2042 C CA . ALA A 1 272 ? 16.593 -9.287 -20.071 1.00 97.00 272 ALA A CA 1
ATOM 2043 C C . ALA A 1 272 ? 15.800 -8.076 -20.605 1.00 97.00 272 ALA A C 1
ATOM 2045 O O . ALA A 1 272 ? 15.785 -7.859 -21.813 1.00 97.00 272 ALA A O 1
ATOM 2046 N N . ALA A 1 273 ? 15.139 -7.302 -19.739 1.00 97.25 273 ALA A N 1
ATOM 2047 C CA . ALA A 1 273 ? 14.314 -6.161 -20.116 1.00 97.25 273 ALA A CA 1
ATOM 2048 C C . ALA A 1 273 ? 14.320 -5.082 -19.025 1.00 97.25 273 ALA A C 1
ATOM 2050 O O . ALA A 1 273 ? 13.616 -5.180 -18.022 1.00 97.25 273 ALA A O 1
ATOM 2051 N N . ALA A 1 274 ? 15.105 -4.027 -19.244 1.00 96.25 274 ALA A N 1
ATOM 2052 C CA . ALA A 1 274 ? 15.170 -2.890 -18.327 1.00 96.25 274 ALA A CA 1
ATOM 2053 C C . ALA A 1 274 ? 13.879 -2.055 -18.305 1.00 96.25 274 ALA A C 1
ATOM 2055 O O . ALA A 1 274 ? 13.631 -1.374 -17.323 1.00 96.25 274 ALA A O 1
ATOM 2056 N N . ASN A 1 275 ? 13.053 -2.121 -19.354 1.00 95.75 275 ASN A N 1
ATOM 2057 C CA . ASN A 1 275 ? 11.773 -1.421 -19.402 1.00 95.75 275 ASN A CA 1
ATOM 2058 C C . ASN A 1 275 ? 10.693 -2.204 -20.166 1.00 95.75 275 ASN A C 1
ATOM 2060 O O . ASN A 1 275 ? 10.992 -3.172 -20.878 1.00 95.75 275 ASN A O 1
ATOM 2064 N N . ASP A 1 276 ? 9.446 -1.746 -20.041 1.00 93.81 276 ASP A N 1
ATOM 2065 C CA . ASP A 1 276 ? 8.250 -2.353 -20.631 1.00 93.81 276 ASP A CA 1
ATOM 2066 C C . ASP A 1 276 ? 8.356 -2.534 -22.148 1.00 93.81 276 ASP A C 1
ATOM 2068 O O . ASP A 1 276 ? 8.005 -3.581 -22.693 1.00 93.81 276 ASP A O 1
ATOM 2072 N N . ASN A 1 277 ? 8.919 -1.546 -22.843 1.00 93.88 277 ASN A N 1
ATOM 2073 C CA . ASN A 1 277 ? 9.081 -1.587 -24.291 1.00 93.88 277 ASN A CA 1
ATOM 2074 C C . ASN A 1 277 ? 10.035 -2.698 -24.731 1.00 93.88 277 ASN A C 1
ATOM 2076 O O . ASN A 1 277 ? 9.731 -3.471 -25.648 1.00 93.88 277 ASN A O 1
ATOM 2080 N N . VAL A 1 278 ? 11.165 -2.852 -24.038 1.00 95.50 278 VAL A N 1
ATOM 2081 C CA . VAL A 1 278 ? 12.070 -3.985 -24.264 1.00 95.50 278 VAL A CA 1
ATOM 2082 C C . VAL A 1 278 ? 11.374 -5.300 -23.910 1.00 95.50 278 VAL A C 1
ATOM 2084 O O . VAL A 1 278 ? 11.486 -6.266 -24.666 1.00 95.50 278 VAL A O 1
ATOM 2087 N N . PHE A 1 279 ? 10.604 -5.348 -22.820 1.00 95.00 279 PHE A N 1
ATOM 2088 C CA . PHE A 1 279 ? 9.875 -6.551 -22.417 1.00 95.00 279 PHE A CA 1
ATOM 2089 C C . PHE A 1 279 ? 8.880 -7.001 -23.500 1.00 95.00 279 PHE A C 1
ATOM 2091 O O . PHE A 1 279 ? 8.914 -8.153 -23.945 1.00 95.00 279 PHE A O 1
ATOM 2098 N N . ARG A 1 280 ? 8.028 -6.091 -23.984 1.00 92.81 280 ARG A N 1
ATOM 2099 C CA . ARG A 1 280 ? 6.992 -6.378 -24.989 1.00 92.81 280 ARG A CA 1
ATOM 2100 C C . ARG A 1 280 ? 7.572 -6.775 -26.343 1.00 92.81 280 ARG A C 1
ATOM 2102 O O . ARG A 1 280 ? 7.017 -7.660 -26.994 1.00 92.81 280 ARG A O 1
ATOM 2109 N N . THR A 1 281 ? 8.668 -6.144 -26.764 1.00 94.44 281 THR A N 1
ATOM 2110 C CA . THR A 1 281 ? 9.268 -6.378 -28.089 1.00 94.44 281 THR A CA 1
ATOM 2111 C C . THR A 1 281 ? 10.175 -7.606 -28.142 1.00 94.44 281 THR A C 1
ATOM 2113 O O . THR A 1 281 ? 10.200 -8.286 -29.167 1.00 94.44 281 THR A O 1
ATOM 2116 N N . THR A 1 282 ? 10.904 -7.917 -27.065 1.00 95.44 282 THR A N 1
ATOM 2117 C CA . THR A 1 282 ? 11.911 -8.996 -27.068 1.00 95.44 282 THR A CA 1
ATOM 2118 C C . THR A 1 282 ? 11.420 -10.298 -26.436 1.00 95.44 282 THR A C 1
ATOM 2120 O O . THR A 1 282 ? 11.677 -11.371 -26.981 1.00 95.44 282 THR A O 1
ATOM 2123 N N . ILE A 1 283 ? 10.695 -10.227 -25.313 1.00 96.19 283 ILE A N 1
ATOM 2124 C CA . ILE A 1 283 ? 10.157 -11.402 -24.608 1.00 96.19 283 ILE A CA 1
ATOM 2125 C C . ILE A 1 283 ? 8.754 -11.704 -25.134 1.00 96.19 283 ILE A C 1
ATOM 2127 O O . ILE A 1 283 ? 8.481 -12.809 -25.602 1.00 96.19 283 ILE A O 1
ATOM 2131 N N . GLY A 1 284 ? 7.882 -10.696 -25.112 1.00 92.38 284 GLY A N 1
ATOM 2132 C CA . GLY A 1 284 ? 6.541 -10.767 -25.673 1.00 92.38 284 GLY A CA 1
ATOM 2133 C C . GLY A 1 284 ? 5.548 -11.625 -24.881 1.00 92.38 284 GLY A C 1
ATOM 2134 O O . GLY A 1 284 ? 5.838 -12.246 -23.857 1.00 92.38 284 GLY A O 1
ATOM 2135 N N . LYS A 1 285 ? 4.306 -11.634 -25.368 1.00 92.19 285 LYS A N 1
ATOM 2136 C CA . LYS A 1 285 ? 3.162 -12.256 -24.690 1.00 92.19 285 LYS A CA 1
ATOM 2137 C C . LYS A 1 285 ? 3.340 -13.772 -24.519 1.00 92.19 285 LYS A C 1
ATOM 2139 O O . LYS A 1 285 ? 3.776 -14.465 -25.436 1.00 92.19 285 LYS A O 1
ATOM 2144 N N . ASN A 1 286 ? 2.897 -14.297 -23.373 1.00 93.31 286 ASN A N 1
ATOM 2145 C CA . ASN A 1 286 ? 2.905 -15.729 -23.030 1.00 93.31 286 ASN A CA 1
ATOM 2146 C C . ASN A 1 286 ? 4.303 -16.378 -23.018 1.00 93.31 286 ASN A C 1
ATOM 2148 O O . ASN A 1 286 ? 4.422 -17.596 -23.186 1.00 93.31 286 ASN A O 1
ATOM 2152 N N . LYS A 1 287 ? 5.367 -15.591 -22.836 1.00 95.62 287 LYS A N 1
ATOM 2153 C CA . LYS A 1 287 ? 6.730 -16.095 -22.655 1.00 95.62 287 LYS A CA 1
ATOM 2154 C C . LYS A 1 287 ? 7.184 -15.843 -21.226 1.00 95.62 287 LYS A C 1
ATOM 2156 O O . LYS A 1 287 ? 7.088 -14.732 -20.720 1.00 95.62 287 LYS A O 1
ATOM 2161 N N . ALA A 1 288 ? 7.671 -16.896 -20.580 1.00 95.56 288 ALA A N 1
ATOM 2162 C CA . ALA A 1 288 ? 8.307 -16.773 -19.280 1.00 95.56 288 ALA A CA 1
ATOM 2163 C C . ALA A 1 288 ? 9.728 -16.227 -19.454 1.00 95.56 288 ALA A C 1
ATOM 2165 O O . ALA A 1 288 ? 10.455 -16.654 -20.353 1.00 95.56 288 ALA A O 1
ATOM 2166 N N . THR A 1 289 ? 10.131 -15.333 -18.559 1.00 97.12 289 THR A N 1
ATOM 2167 C CA . THR A 1 289 ? 11.509 -14.861 -18.425 1.00 97.12 289 THR A CA 1
ATOM 2168 C C . THR A 1 289 ? 11.905 -14.914 -16.950 1.00 97.12 289 THR A C 1
ATOM 2170 O O . THR A 1 289 ? 11.043 -14.719 -16.089 1.00 97.12 289 THR A O 1
ATOM 2173 N N . PRO A 1 290 ? 13.180 -15.172 -16.615 1.00 97.56 290 PRO A N 1
ATOM 2174 C CA . PRO A 1 290 ? 13.660 -14.988 -15.256 1.00 97.56 290 PRO A CA 1
ATOM 2175 C C . PRO A 1 290 ? 13.473 -13.540 -14.796 1.00 97.56 290 PRO A C 1
ATOM 2177 O O . PRO A 1 290 ? 13.749 -12.598 -15.543 1.00 97.56 290 PRO A O 1
ATOM 2180 N N . ALA A 1 291 ? 13.057 -13.385 -13.546 1.00 97.56 291 ALA A N 1
ATOM 2181 C CA . ALA A 1 291 ? 13.001 -12.115 -12.845 1.00 97.56 291 ALA A CA 1
ATOM 2182 C C . ALA A 1 291 ? 13.569 -12.298 -11.437 1.00 97.56 291 ALA A C 1
ATOM 2184 O O . ALA A 1 291 ? 13.563 -13.399 -10.881 1.00 97.56 291 ALA A O 1
ATOM 2185 N N . THR A 1 292 ? 14.081 -11.218 -10.870 1.00 98.12 292 THR A N 1
ATOM 2186 C CA . THR A 1 292 ? 14.613 -11.180 -9.508 1.00 98.12 292 THR A CA 1
ATOM 2187 C C . THR A 1 292 ? 14.104 -9.934 -8.801 1.00 98.12 292 THR A C 1
ATOM 2189 O O . THR A 1 292 ? 13.625 -9.010 -9.446 1.00 98.12 292 THR A O 1
ATOM 2192 N N . PHE A 1 293 ? 14.215 -9.899 -7.479 1.00 98.62 293 PHE A N 1
ATOM 2193 C CA . PHE A 1 293 ? 13.938 -8.706 -6.689 1.00 98.62 293 PHE A CA 1
ATOM 2194 C C . PHE A 1 293 ? 15.256 -8.192 -6.115 1.00 98.62 293 PHE A C 1
ATOM 2196 O O . PHE A 1 293 ? 15.962 -8.943 -5.436 1.00 98.62 293 PHE A O 1
ATOM 2203 N N . LYS A 1 294 ? 15.607 -6.938 -6.405 1.00 98.75 294 LYS A N 1
ATOM 2204 C CA . LYS A 1 294 ? 16.838 -6.307 -5.908 1.00 98.75 294 LYS A CA 1
ATOM 2205 C C . LYS A 1 294 ? 16.532 -5.412 -4.722 1.00 98.75 294 LYS A C 1
ATOM 2207 O O . LYS A 1 294 ? 15.579 -4.648 -4.771 1.00 98.75 294 LYS A O 1
ATOM 2212 N N . GLU A 1 295 ? 17.326 -5.535 -3.664 1.00 98.69 295 GLU A N 1
ATOM 2213 C CA . GLU A 1 295 ? 17.157 -4.738 -2.446 1.00 98.69 295 GLU A CA 1
ATOM 2214 C C . GLU A 1 295 ? 17.439 -3.261 -2.737 1.00 98.69 295 GLU A C 1
ATOM 2216 O O . GLU A 1 295 ? 18.433 -2.941 -3.388 1.00 98.69 295 GLU A O 1
ATOM 2221 N N . VAL A 1 296 ? 16.580 -2.381 -2.228 1.00 98.62 296 VAL A N 1
ATOM 2222 C CA . VAL A 1 296 ? 16.711 -0.921 -2.313 1.00 98.62 296 VAL A CA 1
ATOM 2223 C C . VAL A 1 296 ? 16.560 -0.314 -0.922 1.00 98.62 296 VAL A C 1
ATOM 2225 O O . VAL A 1 296 ? 15.893 -0.872 -0.043 1.00 98.62 296 VAL A O 1
ATOM 2228 N N . ASN A 1 297 ? 17.203 0.827 -0.684 1.00 98.12 297 ASN A N 1
ATOM 2229 C CA . ASN A 1 297 ? 17.114 1.493 0.608 1.00 98.12 297 ASN A CA 1
ATOM 2230 C C . ASN A 1 297 ? 15.913 2.450 0.634 1.00 98.12 297 ASN A C 1
ATOM 2232 O O . ASN A 1 297 ? 15.911 3.501 0.009 1.00 98.12 297 ASN A O 1
ATOM 2236 N N . TRP A 1 298 ? 14.903 2.096 1.425 1.00 97.69 298 TRP A N 1
ATOM 2237 C CA . TRP A 1 298 ? 13.683 2.889 1.607 1.00 97.69 298 TRP A CA 1
ATOM 2238 C C . TRP A 1 298 ? 13.917 4.244 2.300 1.00 97.69 298 TRP A C 1
ATOM 2240 O O . TRP A 1 298 ? 13.092 5.146 2.181 1.00 97.69 298 TRP A O 1
ATOM 2250 N N . ASN A 1 299 ? 15.003 4.392 3.069 1.00 97.06 299 ASN A N 1
ATOM 2251 C CA . ASN A 1 299 ? 15.252 5.570 3.899 1.00 97.06 299 ASN A CA 1
ATOM 2252 C C . ASN A 1 299 ? 16.239 6.521 3.213 1.00 97.06 299 ASN A C 1
ATOM 2254 O O . ASN A 1 299 ? 17.433 6.541 3.532 1.00 97.06 299 ASN A O 1
ATOM 2258 N N . GLN A 1 300 ? 15.735 7.273 2.238 1.00 97.38 300 GLN A N 1
ATOM 2259 C CA . GLN A 1 300 ? 16.494 8.221 1.422 1.00 97.38 300 GLN A CA 1
ATOM 2260 C C . GLN A 1 300 ? 15.702 9.521 1.216 1.00 97.38 300 GLN A C 1
ATOM 2262 O O . GLN A 1 300 ? 14.549 9.626 1.635 1.00 97.38 300 GLN A O 1
ATOM 2267 N N . SER A 1 301 ? 16.323 10.527 0.588 1.00 97.75 301 SER A N 1
ATOM 2268 C CA . SER A 1 301 ? 15.564 11.648 0.017 1.00 97.75 301 SER A CA 1
ATOM 2269 C C . SER A 1 301 ? 14.603 11.130 -1.060 1.00 97.75 301 SER A C 1
ATOM 2271 O O . SER A 1 301 ? 14.849 10.069 -1.633 1.00 97.75 301 SER A O 1
ATOM 2273 N N . VAL A 1 302 ? 13.538 11.880 -1.357 1.00 97.06 302 VAL A N 1
ATOM 2274 C CA . VAL A 1 302 ? 12.562 11.492 -2.396 1.00 97.06 302 VAL A CA 1
ATOM 2275 C C . VAL A 1 302 ? 13.261 11.203 -3.731 1.00 97.06 302 VAL A C 1
ATOM 2277 O O . VAL A 1 302 ? 13.080 10.135 -4.304 1.00 97.06 302 VAL A O 1
ATOM 2280 N N . SER A 1 303 ? 14.136 12.107 -4.184 1.00 96.88 303 SER A N 1
ATOM 2281 C CA . SER A 1 303 ? 14.841 11.960 -5.463 1.00 96.88 303 SER A CA 1
ATOM 2282 C C . SER A 1 303 ? 15.871 10.832 -5.469 1.00 96.88 303 SER A C 1
ATOM 2284 O O . SER A 1 303 ? 16.057 10.174 -6.488 1.00 96.88 303 SER A O 1
ATOM 2286 N N . ASP A 1 304 ? 16.577 10.609 -4.354 1.00 98.19 304 ASP A N 1
ATOM 2287 C CA . ASP A 1 304 ? 17.557 9.520 -4.298 1.00 98.19 304 ASP A CA 1
ATOM 2288 C C . ASP A 1 304 ? 16.863 8.154 -4.212 1.00 98.19 304 ASP A C 1
ATOM 2290 O O . ASP A 1 304 ? 17.427 7.164 -4.678 1.00 98.19 304 ASP A O 1
ATOM 2294 N N . PHE A 1 305 ? 15.670 8.090 -3.607 1.00 98.19 305 PHE A N 1
ATOM 2295 C CA . PHE A 1 305 ? 14.860 6.876 -3.565 1.00 98.19 305 PHE A CA 1
ATOM 2296 C C . PHE A 1 305 ? 14.420 6.471 -4.974 1.00 98.19 305 PHE A C 1
ATOM 2298 O O . PHE A 1 305 ? 14.806 5.386 -5.406 1.00 98.19 305 PHE A O 1
ATOM 2305 N N . ASP A 1 306 ? 13.724 7.356 -5.697 1.00 97.44 306 ASP A N 1
ATOM 2306 C CA . ASP A 1 306 ? 13.298 7.137 -7.091 1.00 97.44 306 ASP A CA 1
ATOM 2307 C C . ASP A 1 306 ? 14.474 6.674 -7.963 1.00 97.44 306 ASP A C 1
ATOM 2309 O O . ASP A 1 306 ? 14.463 5.576 -8.518 1.00 97.44 306 ASP A O 1
ATOM 2313 N N . LYS A 1 307 ? 15.582 7.424 -7.942 1.00 97.94 307 LYS A N 1
ATOM 2314 C CA . LYS A 1 307 ? 16.791 7.061 -8.688 1.00 97.94 307 LYS A CA 1
ATOM 2315 C C . LYS A 1 307 ? 17.309 5.659 -8.345 1.00 97.94 307 LYS A C 1
ATOM 2317 O O . LYS A 1 307 ? 17.699 4.915 -9.242 1.00 97.94 307 LYS A O 1
ATOM 2322 N N . SER A 1 308 ? 17.342 5.293 -7.061 1.00 98.19 308 SER A N 1
ATOM 2323 C CA . SER A 1 308 ? 17.833 3.976 -6.628 1.00 98.19 308 SER A CA 1
ATOM 2324 C C . SER A 1 308 ? 16.928 2.825 -7.074 1.00 98.19 308 SER A C 1
ATOM 2326 O O . SER A 1 308 ? 17.423 1.741 -7.390 1.00 98.19 308 SER A O 1
ATOM 2328 N N . VAL A 1 309 ? 15.615 3.065 -7.120 1.00 98.44 309 VAL A N 1
ATOM 2329 C CA . VAL A 1 309 ? 14.616 2.110 -7.601 1.00 98.44 309 VAL A CA 1
ATOM 2330 C C . VAL A 1 309 ? 14.794 1.917 -9.103 1.00 98.44 309 VAL A C 1
ATOM 2332 O O . VAL A 1 309 ? 14.966 0.777 -9.530 1.00 98.44 309 VAL A O 1
ATOM 2335 N N . THR A 1 310 ? 14.887 3.003 -9.871 1.00 97.88 310 THR A N 1
ATOM 2336 C CA . THR A 1 310 ? 15.097 2.975 -11.327 1.00 97.88 310 THR A CA 1
ATOM 2337 C C . THR A 1 310 ? 16.414 2.305 -11.721 1.00 97.88 310 THR A C 1
ATOM 2339 O O . THR A 1 310 ? 16.463 1.503 -12.650 1.00 97.88 310 THR A O 1
ATOM 2342 N N . GLU A 1 311 ? 17.505 2.557 -10.989 1.00 98.00 311 GLU A N 1
ATOM 2343 C CA . GLU A 1 311 ? 18.798 1.903 -11.246 1.00 98.00 311 GLU A CA 1
ATOM 2344 C C . GLU A 1 311 ? 18.767 0.386 -10.971 1.00 98.00 311 GLU A C 1
ATOM 2346 O O . GLU A 1 311 ? 19.491 -0.392 -11.605 1.00 98.00 311 GLU A O 1
ATOM 2351 N N . ALA A 1 312 ? 17.956 -0.058 -10.008 1.00 98.38 312 ALA A N 1
ATOM 2352 C CA . ALA A 1 312 ? 17.897 -1.455 -9.594 1.00 98.38 312 ALA A CA 1
ATOM 2353 C C . ALA A 1 312 ? 16.833 -2.269 -10.350 1.00 98.38 312 ALA A C 1
ATOM 2355 O O . ALA A 1 312 ? 17.068 -3.453 -10.636 1.00 98.38 312 ALA A O 1
ATOM 2356 N N . GLY A 1 313 ? 15.685 -1.661 -10.638 1.00 98.25 313 GLY A N 1
ATOM 2357 C CA . GLY A 1 313 ? 14.466 -2.286 -11.137 1.00 98.25 313 GLY A CA 1
ATOM 2358 C C . GLY A 1 313 ? 14.366 -2.369 -12.655 1.00 98.25 313 GLY A C 1
ATOM 2359 O O . GLY A 1 313 ? 15.311 -2.073 -13.381 1.00 98.25 313 GLY A O 1
ATOM 2360 N N . SER A 1 314 ? 13.227 -2.871 -13.120 1.00 98.12 314 SER A N 1
ATOM 2361 C CA . SER A 1 314 ? 12.757 -2.690 -14.492 1.00 98.12 314 SER A CA 1
ATOM 2362 C C . SER A 1 314 ? 11.578 -1.724 -14.474 1.00 98.12 314 SER A C 1
ATOM 2364 O O . SER A 1 314 ? 10.684 -1.883 -13.642 1.00 98.12 314 SER A O 1
ATOM 2366 N N . GLU A 1 315 ? 11.568 -0.773 -15.400 1.00 97.31 315 GLU A N 1
ATOM 2367 C CA . GLU A 1 315 ? 10.501 0.217 -15.544 1.00 97.31 315 GLU A CA 1
ATOM 2368 C C . GLU A 1 315 ? 9.310 -0.383 -16.300 1.00 97.31 315 GLU A C 1
ATOM 2370 O O . GLU A 1 315 ? 9.464 -1.045 -17.328 1.00 97.31 315 GLU A O 1
ATOM 2375 N N . PHE A 1 316 ? 8.100 -0.119 -15.832 1.00 96.50 316 PHE A N 1
ATOM 2376 C CA . PHE A 1 316 ? 6.863 -0.514 -16.491 1.00 96.50 316 PHE A CA 1
ATOM 2377 C C . PHE A 1 316 ? 6.038 0.718 -16.880 1.00 96.50 316 PHE A C 1
ATOM 2379 O O . PHE A 1 316 ? 6.300 1.825 -16.413 1.00 96.50 316 PHE A O 1
ATOM 2386 N N . ALA A 1 317 ? 5.052 0.539 -17.759 1.00 95.50 317 ALA A N 1
ATOM 2387 C CA . ALA A 1 317 ? 4.119 1.602 -18.112 1.00 95.50 317 ALA A CA 1
ATOM 2388 C C . ALA A 1 317 ? 2.892 1.533 -17.197 1.00 95.50 317 ALA A C 1
ATOM 2390 O O . ALA A 1 317 ? 2.043 0.661 -17.401 1.00 95.50 317 ALA A O 1
ATOM 2391 N N . ARG A 1 318 ? 2.813 2.444 -16.215 1.00 95.50 318 ARG A N 1
ATOM 2392 C CA . ARG A 1 318 ? 1.648 2.638 -15.334 1.00 95.50 318 ARG A CA 1
ATOM 2393 C C . ARG A 1 318 ? 1.154 1.339 -14.705 1.00 95.50 318 ARG A C 1
ATOM 2395 O O . ARG A 1 318 ? 0.190 0.734 -15.191 1.00 95.50 318 ARG A O 1
ATOM 2402 N N . ILE A 1 319 ? 1.888 0.852 -13.699 1.00 97.06 319 ILE A N 1
ATOM 2403 C CA . ILE A 1 319 ? 1.455 -0.348 -12.980 1.00 97.06 319 ILE A CA 1
ATOM 2404 C C . ILE A 1 319 ? 0.223 0.021 -12.159 1.00 97.06 319 ILE A C 1
ATOM 2406 O O . ILE A 1 319 ? 0.336 0.674 -11.130 1.00 97.06 319 ILE A O 1
ATOM 2410 N N . GLU A 1 320 ? -0.929 -0.459 -12.611 1.00 95.19 320 GLU A N 1
ATOM 2411 C CA . GLU A 1 320 ? -2.194 -0.364 -11.883 1.00 95.19 320 GLU A CA 1
ATOM 2412 C C . GLU A 1 320 ? -2.419 -1.645 -11.061 1.00 95.19 320 GLU A C 1
ATOM 2414 O O . GLU A 1 320 ? -1.472 -2.365 -10.724 1.00 95.19 320 GLU A O 1
ATOM 2419 N N . ASP A 1 321 ? -3.664 -1.915 -10.675 1.00 95.44 321 ASP A N 1
ATOM 2420 C CA . ASP A 1 321 ? -4.041 -2.982 -9.759 1.00 95.44 321 ASP A CA 1
ATOM 2421 C C . ASP A 1 321 ? -3.326 -4.327 -9.992 1.00 95.44 321 ASP A C 1
ATOM 2423 O O . ASP A 1 321 ? -3.181 -4.854 -11.105 1.00 95.44 321 ASP A O 1
ATOM 2427 N N . GLY A 1 322 ? -2.922 -4.925 -8.874 1.00 96.38 322 GLY A N 1
ATOM 2428 C CA . GLY A 1 322 ? -2.436 -6.294 -8.791 1.00 96.38 322 GLY A CA 1
ATOM 2429 C C . GLY A 1 322 ? -3.136 -7.111 -7.715 1.00 96.38 322 GLY A C 1
ATOM 2430 O O . GLY A 1 322 ? -3.772 -6.567 -6.818 1.00 96.38 322 GLY A O 1
ATOM 2431 N N . GLU A 1 323 ? -3.019 -8.433 -7.815 1.00 96.44 323 GLU A N 1
ATOM 2432 C CA . GLU A 1 323 ? -3.663 -9.388 -6.915 1.00 96.44 323 GLU A CA 1
ATOM 2433 C C . GLU A 1 323 ? -2.869 -10.702 -6.853 1.00 96.44 323 GLU A C 1
ATOM 2435 O O . GLU A 1 323 ? -2.292 -11.165 -7.847 1.00 96.44 323 GLU A O 1
ATOM 2440 N N . TRP A 1 324 ? -2.842 -11.329 -5.674 1.00 97.31 324 TRP A N 1
ATOM 2441 C CA . TRP A 1 324 ? -2.267 -12.666 -5.522 1.00 97.31 324 TRP A CA 1
ATOM 2442 C C . TRP A 1 324 ? -3.241 -13.715 -6.058 1.00 97.31 324 TRP A C 1
ATOM 2444 O O . TRP A 1 324 ? -4.446 -13.624 -5.845 1.00 97.31 324 TRP A O 1
ATOM 2454 N N . ASP A 1 325 ? -2.735 -14.763 -6.708 1.00 96.75 325 ASP A N 1
ATOM 2455 C CA . ASP A 1 325 ? -3.594 -15.876 -7.114 1.00 96.75 325 ASP A CA 1
ATOM 2456 C C . ASP A 1 325 ? -4.233 -16.518 -5.863 1.00 96.75 325 ASP A C 1
ATOM 2458 O O . ASP A 1 325 ? -3.507 -17.041 -5.003 1.00 96.75 325 ASP A O 1
ATOM 2462 N N . PRO A 1 326 ? -5.577 -16.543 -5.753 1.00 91.81 326 PRO A N 1
ATOM 2463 C CA . PRO A 1 326 ? -6.262 -17.097 -4.588 1.00 91.81 326 PRO A CA 1
ATOM 2464 C C . PRO A 1 326 ? -6.029 -18.606 -4.411 1.00 91.81 326 PRO A C 1
ATOM 2466 O O . PRO A 1 326 ? -6.227 -19.135 -3.317 1.00 91.81 326 PRO A O 1
ATOM 2469 N N . ASN A 1 327 ? -5.600 -19.310 -5.463 1.00 95.38 327 ASN A N 1
ATOM 2470 C CA . ASN A 1 327 ? -5.294 -20.740 -5.438 1.00 95.38 327 ASN A CA 1
ATOM 2471 C C . ASN A 1 327 ? -3.790 -21.029 -5.317 1.00 95.38 327 ASN A C 1
ATOM 2473 O O . ASN A 1 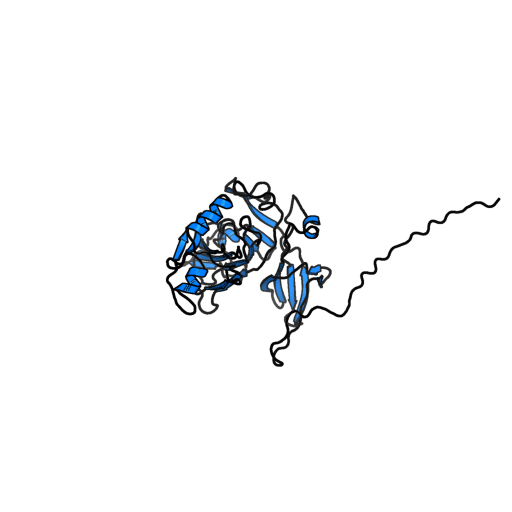327 ? -3.409 -22.153 -4.983 1.00 95.38 327 ASN A O 1
ATOM 2477 N N . ASN A 1 328 ? -2.925 -20.047 -5.589 1.00 96.06 328 ASN A N 1
ATOM 2478 C CA . ASN A 1 328 ? -1.478 -20.205 -5.494 1.00 96.06 328 ASN A CA 1
ATOM 2479 C C . ASN A 1 328 ? -0.800 -18.912 -5.017 1.00 96.06 328 ASN A C 1
ATOM 2481 O O . ASN A 1 328 ? -0.342 -18.114 -5.832 1.00 96.06 328 ASN A O 1
ATOM 2485 N N . PRO A 1 329 ? -0.572 -18.745 -3.706 1.00 93.31 329 PRO A N 1
ATOM 2486 C CA . PRO A 1 329 ? -0.050 -17.497 -3.154 1.00 93.31 329 PRO A CA 1
ATOM 2487 C C . PRO A 1 329 ? 1.455 -17.276 -3.429 1.00 93.31 329 PRO A C 1
ATOM 2489 O O . PRO A 1 329 ? 2.107 -16.473 -2.769 1.00 93.31 329 PRO A O 1
ATOM 2492 N N . ASN A 1 330 ? 2.042 -18.015 -4.377 1.00 94.94 330 ASN A N 1
ATOM 2493 C CA . ASN A 1 330 ? 3.363 -17.732 -4.947 1.00 94.94 330 ASN A CA 1
ATOM 2494 C C . ASN A 1 330 ? 3.274 -17.069 -6.334 1.00 94.94 330 ASN A C 1
ATOM 2496 O O . ASN A 1 330 ? 4.312 -16.812 -6.938 1.00 94.94 330 ASN A O 1
ATOM 2500 N N . VAL A 1 331 ? 2.066 -16.837 -6.854 1.00 97.38 331 VAL A N 1
ATOM 2501 C CA . VAL A 1 331 ? 1.817 -16.168 -8.133 1.00 97.38 331 VAL A CA 1
ATOM 2502 C C . VAL A 1 331 ? 1.123 -14.844 -7.849 1.00 97.38 331 VAL A C 1
ATOM 2504 O O . VAL A 1 331 ? 0.113 -14.811 -7.150 1.00 97.38 331 VAL A O 1
ATOM 2507 N N . PHE A 1 332 ? 1.676 -13.767 -8.392 1.00 98.25 332 PHE A N 1
ATOM 2508 C CA . PHE A 1 332 ? 1.091 -12.435 -8.347 1.00 98.25 332 PHE A CA 1
ATOM 2509 C C . PHE A 1 332 ? 0.849 -11.944 -9.767 1.00 98.25 332 PHE A C 1
ATOM 2511 O O . PHE A 1 332 ? 1.696 -12.137 -10.644 1.00 98.25 332 PHE A O 1
ATOM 2518 N N . TYR A 1 333 ? -0.297 -11.313 -9.975 1.00 97.69 333 TYR A N 1
ATOM 2519 C CA . TYR A 1 333 ? -0.658 -10.653 -11.218 1.00 97.69 333 TYR A CA 1
ATOM 2520 C C . TYR A 1 333 ? -0.690 -9.150 -10.979 1.00 97.69 333 TYR A C 1
ATOM 2522 O O . TYR A 1 333 ? -1.155 -8.711 -9.937 1.00 97.69 333 TYR A O 1
ATOM 2530 N N . PHE A 1 334 ? -0.227 -8.373 -11.949 1.00 97.00 334 PHE A N 1
ATOM 2531 C CA . PHE A 1 334 ? -0.407 -6.926 -11.987 1.00 97.00 334 PHE A CA 1
ATOM 2532 C C . PHE A 1 334 ? -0.687 -6.495 -13.420 1.00 97.00 334 PHE A C 1
ATOM 2534 O O . PHE A 1 334 ? -0.383 -7.230 -14.372 1.00 97.00 334 PHE A O 1
ATOM 2541 N N . LEU A 1 335 ? -1.289 -5.323 -13.566 1.00 95.19 335 LEU A N 1
ATOM 2542 C CA . LEU A 1 335 ? -1.645 -4.748 -14.852 1.00 95.19 335 LEU A CA 1
ATOM 2543 C C . LEU A 1 335 ? -0.712 -3.587 -15.199 1.00 95.19 335 LEU A C 1
ATOM 2545 O O . LEU A 1 335 ? -0.125 -2.953 -14.335 1.00 95.19 335 LEU A O 1
ATOM 2549 N N . THR A 1 336 ? -0.569 -3.343 -16.496 1.00 93.75 336 THR A N 1
ATOM 2550 C CA . THR A 1 336 ? 0.050 -2.137 -17.060 1.00 93.75 336 THR A CA 1
ATOM 2551 C C . THR A 1 336 ? -1.000 -1.528 -17.975 1.00 93.75 336 THR A C 1
ATOM 2553 O O . THR A 1 336 ? -1.501 -2.226 -18.865 1.00 93.75 336 THR A O 1
ATOM 2556 N N . THR A 1 337 ? -1.409 -0.290 -17.707 1.00 88.19 337 THR A N 1
ATOM 2557 C CA . THR A 1 337 ? -2.618 0.285 -18.332 1.00 88.19 337 THR A CA 1
ATOM 2558 C C . THR A 1 337 ? -2.319 1.140 -19.563 1.00 88.19 337 THR A C 1
ATOM 2560 O O . THR A 1 337 ? -3.199 1.416 -20.379 1.00 88.19 337 THR A O 1
ATOM 2563 N N . GLU A 1 338 ? -1.058 1.530 -19.739 1.00 82.38 338 GLU A N 1
ATOM 2564 C CA . GLU A 1 338 ? -0.610 2.348 -20.861 1.00 82.38 338 GLU A CA 1
ATOM 2565 C C . GLU A 1 338 ? 0.334 1.568 -21.791 1.00 82.38 338 GLU A C 1
ATOM 2567 O O . GLU A 1 338 ? 0.913 0.543 -21.433 1.00 82.38 338 GLU A O 1
ATOM 2572 N N . SER A 1 339 ? 0.457 2.030 -23.035 1.00 66.56 339 SER A N 1
ATOM 2573 C CA . SER A 1 339 ? 1.514 1.620 -23.964 1.00 66.56 339 SER A CA 1
ATOM 2574 C C . SER A 1 339 ? 2.326 2.860 -24.319 1.00 66.56 339 SER A C 1
ATOM 2576 O O . SER A 1 339 ? 1.728 3.873 -24.683 1.00 66.56 339 SER A O 1
ATOM 2578 N N . ASN A 1 340 ? 3.651 2.783 -24.193 1.00 59.31 340 ASN A N 1
ATOM 2579 C CA . ASN A 1 340 ? 4.576 3.909 -24.343 1.00 59.31 340 ASN A CA 1
ATOM 2580 C C . ASN A 1 340 ? 5.369 3.889 -25.653 1.00 59.31 340 ASN A C 1
ATOM 2582 O O . ASN A 1 340 ? 5.820 2.805 -26.083 1.00 59.31 340 ASN A O 1
#

Secondary structure (DSSP, 8-state):
--------------------TT--------SSTT--------TT-EETTEE--SEEEEEEEEEETTEEEEEEEEE--TTSHHHHTT--SSS-EES-PEEEEEETTTTEEEEEES----EEEEEETTTTEEES--TT-SPTTPPTTSSSSEE--EEEEEEEPTTTT-EEETTEEES--S-EEEEEE-SSTT--EEEEETTSEEEE-GGG-SS-EEEEEE----SSEEEEEEEE--BTTB--EEEEEEE--SSSSHHHHTT-SS-EEEEEEBTTBSBHHHIIIII-TT-----EEEEE-SSS-HHHHHHHHHHHS-B-S-EEEEEEETTEEEEEEEEE----

Foldseek 3Di:
DDDDDDDDDDDPPPPPPPPPPDPPDDPDDDPDPVDDDDDQDDQQDDAPRDGRHADWAAKDWDDDDQKIKMKTKHAWFCPDPVQVVQDDQQAAGTIFIKIWIAHPVVRHTRGIDRPLAPFEFAAQLVVRDTDRFQVNRAAPPQPPPLRGRYAHGWHHKDKAAFPLLWADDPPDIFAGRHIKMWTWAQDALSIWIKIATRSNYIYTLLQQAGARFQYWAWQSDHDQKIKIWTWHQHAQFQTWIKIWIFGAGRDDDRCVNSRSPGTWMWTKAQPQAQEAVSCCPPQRPPGDGDIDTHTADRSHHSVVRSVRNSVHHRYYGRWHDKDADPVDSVDIDIDHDDDD

Sequence (340 aa):
VILASVIATLFAIQSTSSFAANLKPTYLLPSSSAVSLKVLATAGDRFAGTVIKGIPDGMGAHMNGNQMTILSVFEHSTSNPFVKTGESTSKPWGASITQFNFSPRLRAFTQADNDFIKSINFWNYTQGKWVTDPTNSGPANSPTGTFGWGINRFCSANLVPAGTFLYKDGNTTLGYDGALFFSGEEAGDASRAFAFEMDGTGYQFPRMGMASWENLVTNPKPGRNTVVLGNEDGSATNSHLHMYVGTKTTSGNAFEKAGLNNGKLYVLNVPAAANDNVFRTTIGKNKATPATFKEVNWNQSVSDFDKSVTEAGSEFARIEDGEWDPNNPNVFYFLTTESN